Protein AF-A0A3B1C9V8-F1 (afdb_monomer)

pLDDT: mean 81.33, std 18.14, range [27.88, 96.62]

InterPro domains:
  IPR027417 P-loop containing nucleoside triphosphate hydrolase [G3DSA:3.40.50.300] (13-200)
  IPR027417 P-loop containing nucleoside triphosphate hydrolase [SSF52540] (39-174)

Structure (mmCIF, N/CA/C/O backbone):
data_AF-A0A3B1C9V8-F1
#
_entry.id   AF-A0A3B1C9V8-F1
#
loop_
_ato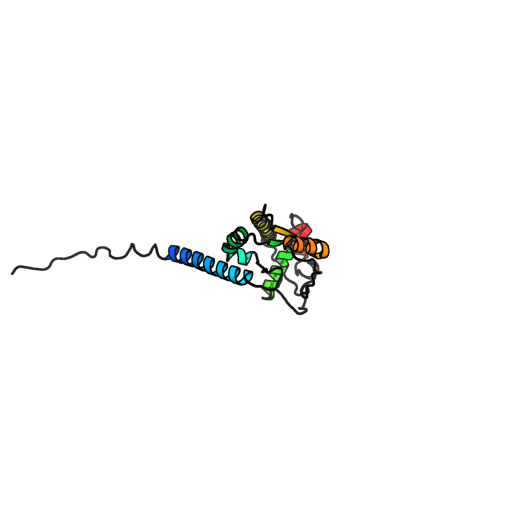m_site.group_PDB
_atom_site.id
_atom_site.type_symbol
_atom_site.label_atom_id
_atom_site.label_alt_id
_atom_site.label_comp_id
_atom_site.label_asym_id
_atom_site.label_entity_id
_atom_site.label_seq_id
_atom_site.pdbx_PDB_ins_code
_atom_site.Cartn_x
_atom_site.Cartn_y
_atom_site.Cartn_z
_atom_site.occupancy
_atom_site.B_iso_or_equiv
_atom_site.auth_seq_id
_atom_site.auth_comp_id
_atom_site.auth_asym_id
_atom_site.auth_atom_id
_atom_site.pdbx_PDB_model_num
ATOM 1 N N . MET A 1 1 ? -39.288 -83.267 1.251 1.00 40.97 1 MET A N 1
ATOM 2 C CA . MET A 1 1 ? -38.621 -81.961 1.441 1.00 40.97 1 MET A CA 1
ATOM 3 C C . MET A 1 1 ? -37.887 -81.645 0.142 1.00 40.97 1 MET A C 1
ATOM 5 O O . MET A 1 1 ? -37.118 -82.478 -0.318 1.00 40.97 1 MET A O 1
ATOM 9 N N . ARG A 1 2 ? -38.323 -80.592 -0.558 1.00 27.88 2 ARG A N 1
ATOM 10 C CA . ARG A 1 2 ? -38.277 -80.426 -2.024 1.00 27.88 2 ARG A CA 1
ATOM 11 C C . ARG A 1 2 ? -37.199 -79.420 -2.474 1.00 27.88 2 ARG A C 1
ATOM 13 O O . ARG A 1 2 ? -37.298 -78.273 -2.075 1.00 27.88 2 ARG A O 1
ATOM 20 N N . ILE A 1 3 ? -36.309 -79.897 -3.360 1.00 32.03 3 ILE A N 1
ATOM 21 C CA . ILE A 1 3 ? -35.710 -79.313 -4.598 1.00 32.03 3 ILE A CA 1
ATOM 22 C C . ILE A 1 3 ? -35.064 -77.879 -4.559 1.00 32.03 3 ILE A C 1
ATOM 24 O O . ILE A 1 3 ? -35.051 -77.265 -3.505 1.00 32.03 3 ILE A O 1
ATOM 28 N N . PRO A 1 4 ? -34.381 -77.369 -5.621 1.00 48.03 4 PRO A N 1
ATOM 29 C CA . PRO A 1 4 ? -32.926 -77.155 -5.667 1.00 48.03 4 PRO A CA 1
ATOM 30 C C . PRO A 1 4 ? -32.506 -75.715 -6.097 1.00 48.03 4 PRO A C 1
ATOM 32 O O . PRO A 1 4 ? -33.312 -74.794 -6.137 1.00 48.03 4 PRO A O 1
ATOM 35 N N . LYS A 1 5 ? -31.220 -75.579 -6.471 1.00 44.47 5 LYS A N 1
ATOM 36 C CA . LYS A 1 5 ? -30.529 -74.505 -7.227 1.00 44.47 5 LYS A CA 1
ATOM 37 C C . LYS A 1 5 ? -31.404 -73.520 -8.035 1.00 44.47 5 LYS A C 1
ATOM 39 O O . LYS A 1 5 ? -32.176 -73.938 -8.892 1.00 44.47 5 LYS A O 1
ATOM 44 N N . GLY A 1 6 ? -31.086 -72.225 -7.919 1.00 33.12 6 GLY A N 1
ATOM 45 C CA . GLY A 1 6 ? -31.470 -71.161 -8.858 1.00 33.12 6 GLY A CA 1
ATOM 46 C C . GLY A 1 6 ? -30.629 -69.887 -8.663 1.00 33.12 6 GLY A C 1
ATOM 47 O O . GLY A 1 6 ? -30.377 -69.493 -7.531 1.00 33.12 6 GLY A O 1
ATOM 48 N N . LYS A 1 7 ? -30.152 -69.302 -9.771 1.00 42.91 7 LYS A N 1
ATOM 49 C CA . LYS A 1 7 ? -29.326 -68.080 -9.888 1.00 42.91 7 LYS A CA 1
ATOM 50 C C . LYS A 1 7 ? -29.960 -66.856 -9.209 1.00 42.91 7 LYS A C 1
ATOM 52 O O . LYS A 1 7 ? -31.173 -66.700 -9.295 1.00 42.91 7 LYS A O 1
ATOM 57 N N . VAL A 1 8 ? -29.135 -65.933 -8.702 1.00 38.25 8 VAL A N 1
ATOM 58 C CA . VAL A 1 8 ? -29.503 -64.510 -8.583 1.00 38.25 8 VAL A CA 1
ATOM 59 C C . VAL A 1 8 ? -28.351 -63.642 -9.084 1.00 38.25 8 VAL A C 1
ATOM 61 O O . VAL A 1 8 ? -27.185 -63.895 -8.785 1.00 38.25 8 VAL A O 1
ATOM 64 N N . ASP A 1 9 ? -28.750 -62.681 -9.907 1.00 35.38 9 ASP A N 1
ATOM 65 C CA . ASP A 1 9 ? -27.990 -61.677 -10.634 1.00 35.38 9 ASP A CA 1
ATOM 66 C C . ASP A 1 9 ? -26.974 -60.897 -9.798 1.00 35.38 9 ASP A C 1
ATOM 68 O O . ASP A 1 9 ? -27.235 -60.478 -8.670 1.00 35.38 9 ASP A O 1
ATOM 72 N N . VAL A 1 10 ? -25.842 -60.612 -10.439 1.00 46.56 10 VAL A N 1
ATOM 73 C CA . VAL A 1 10 ? -24.931 -59.534 -10.060 1.00 46.56 10 VAL A CA 1
ATOM 74 C C . VAL A 1 10 ? -25.543 -58.241 -10.596 1.00 46.56 10 VAL A C 1
ATOM 76 O O . VAL A 1 10 ? -25.331 -57.879 -11.748 1.00 46.56 10 VAL A O 1
ATOM 79 N N . GLY A 1 11 ? -26.350 -57.581 -9.767 1.00 34.19 11 GLY A N 1
ATOM 80 C CA . GLY A 1 11 ? -26.951 -56.282 -10.058 1.00 34.19 11 GLY A CA 1
ATOM 81 C C . GLY A 1 11 ? -26.525 -55.241 -9.029 1.00 34.19 11 GLY A C 1
ATOM 82 O O . GLY A 1 11 ? -27.021 -55.245 -7.907 1.00 34.19 11 GLY A O 1
ATOM 83 N N . ASP A 1 12 ? -25.579 -54.394 -9.434 1.00 42.25 12 ASP A N 1
ATOM 84 C CA . ASP A 1 12 ? -25.282 -53.042 -8.945 1.00 42.25 12 ASP A CA 1
ATOM 85 C C . ASP A 1 12 ? -25.496 -52.732 -7.454 1.00 42.25 12 ASP A C 1
ATOM 87 O O . ASP A 1 12 ? -26.462 -52.102 -7.024 1.00 42.25 12 ASP A O 1
ATOM 91 N N . SER A 1 13 ? -24.463 -53.046 -6.676 1.00 47.66 13 SER A N 1
ATOM 92 C CA . SER A 1 13 ? -24.143 -52.355 -5.430 1.00 47.66 13 SER A CA 1
ATOM 93 C C . SER A 1 13 ? -22.930 -51.455 -5.680 1.00 47.66 13 SER A C 1
ATOM 95 O O . SER A 1 13 ? -21.841 -51.961 -5.945 1.00 47.66 13 SER A O 1
ATOM 97 N N . GLY A 1 14 ? -23.099 -50.129 -5.577 1.00 39.22 14 GLY A N 1
ATOM 98 C CA . GLY A 1 14 ? -21.966 -49.260 -5.224 1.00 39.22 14 GLY A CA 1
ATOM 99 C C . GLY A 1 14 ? -21.660 -48.007 -6.052 1.00 39.22 14 GLY A C 1
ATOM 100 O O . GLY A 1 14 ? -20.553 -47.500 -5.904 1.00 39.22 14 GLY A O 1
ATOM 101 N N . TYR A 1 15 ? -22.574 -47.454 -6.860 1.00 39.38 15 TYR A N 1
ATOM 102 C CA . TYR A 1 15 ? -22.264 -46.256 -7.677 1.00 39.38 15 TYR A CA 1
ATOM 103 C C . TYR A 1 15 ? -22.958 -44.933 -7.296 1.00 39.38 15 TYR A C 1
ATOM 105 O O . TYR A 1 15 ? -22.809 -43.952 -8.018 1.00 39.38 15 TYR A O 1
ATOM 113 N N . PHE A 1 16 ? -23.635 -44.834 -6.141 1.00 36.72 16 PHE A N 1
ATOM 114 C CA . PHE A 1 16 ? -24.346 -43.595 -5.751 1.00 36.72 16 PHE A CA 1
ATOM 115 C C . PHE A 1 16 ? -24.021 -42.995 -4.369 1.00 36.72 16 PHE A C 1
ATOM 117 O O . PHE A 1 16 ? -24.747 -42.127 -3.891 1.00 36.72 16 PHE A O 1
ATOM 124 N N . THR A 1 17 ? -22.897 -43.350 -3.736 1.00 39.62 17 THR A N 1
ATOM 125 C CA . THR A 1 17 ? -22.522 -42.822 -2.399 1.00 39.62 17 THR A CA 1
ATOM 126 C C . THR A 1 17 ? -21.179 -42.085 -2.319 1.00 39.62 17 THR A C 1
ATOM 128 O O . THR A 1 17 ? -20.618 -41.952 -1.234 1.00 39.62 17 THR A O 1
ATOM 131 N N . SER A 1 18 ? -20.661 -41.518 -3.418 1.00 41.56 18 SER A N 1
ATOM 132 C CA . SER A 1 18 ? -19.370 -40.792 -3.387 1.00 41.56 18 SER A CA 1
ATOM 133 C C . SER A 1 18 ? -19.380 -39.323 -3.833 1.00 41.56 18 SER A C 1
ATOM 135 O O . SER A 1 18 ? -18.337 -38.675 -3.768 1.00 41.56 18 SER A O 1
ATOM 137 N N . MET A 1 19 ? -20.527 -38.723 -4.175 1.00 34.25 19 MET A N 1
ATOM 138 C CA . MET A 1 19 ? -20.569 -37.316 -4.629 1.00 34.25 19 MET A CA 1
ATOM 139 C C . MET A 1 19 ? -20.916 -36.264 -3.554 1.00 34.25 19 MET A C 1
ATOM 141 O O . MET A 1 19 ? -20.816 -35.069 -3.824 1.00 34.25 19 MET A O 1
ATOM 145 N N . GLN A 1 20 ? -21.241 -36.658 -2.315 1.00 44.38 20 GLN A N 1
ATOM 146 C CA . GLN A 1 20 ? -21.507 -35.717 -1.207 1.00 44.38 20 GLN A CA 1
ATOM 147 C C . GLN A 1 20 ? -20.295 -35.452 -0.286 1.00 44.38 20 GLN A C 1
ATOM 149 O O . GLN A 1 20 ? -20.374 -34.626 0.614 1.00 44.38 20 GLN A O 1
ATOM 154 N N . SER A 1 21 ? -19.128 -36.066 -0.487 1.00 49.28 21 SER A N 1
ATOM 155 C CA . SER A 1 21 ? -18.006 -35.926 0.466 1.00 49.28 21 SER A CA 1
ATOM 156 C C . SER A 1 21 ? -17.034 -34.771 0.161 1.00 49.28 21 SER A C 1
ATOM 158 O O . SER A 1 21 ? -16.315 -34.319 1.052 1.00 49.28 21 SER A O 1
ATOM 160 N N . SER A 1 22 ? -17.013 -34.247 -1.069 1.00 54.97 22 SER A N 1
ATOM 161 C C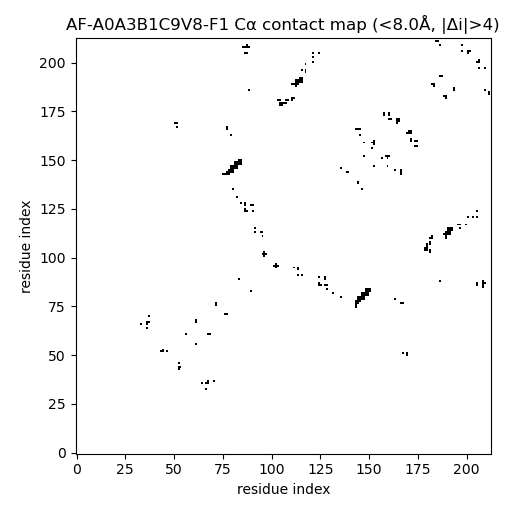A . SER A 1 22 ? -16.040 -33.226 -1.507 1.00 54.97 22 SER A CA 1
ATOM 162 C C . SER A 1 22 ? -16.474 -31.795 -1.167 1.00 54.97 22 SER A C 1
ATOM 164 O O . SER A 1 22 ? -15.705 -31.022 -0.590 1.00 54.97 22 SER A O 1
ATOM 166 N N . SER A 1 23 ? -17.727 -31.441 -1.459 1.00 53.25 23 SER A N 1
ATOM 167 C CA . SER A 1 23 ? -18.234 -30.080 -1.243 1.00 53.25 23 SER A CA 1
ATOM 168 C C . SER A 1 23 ? -18.483 -29.784 0.235 1.00 53.25 23 SER A C 1
ATOM 170 O O . SER A 1 23 ? -18.103 -28.719 0.714 1.00 53.25 23 SER A O 1
ATOM 172 N N . TRP A 1 24 ? -19.010 -30.747 0.996 1.00 53.19 24 TRP A N 1
ATOM 173 C CA . TRP A 1 24 ? -19.260 -30.588 2.433 1.00 53.19 24 TRP A CA 1
ATOM 174 C C . TRP A 1 24 ? -17.974 -30.452 3.253 1.00 53.19 24 TRP A C 1
ATOM 176 O O . TRP A 1 24 ? -17.928 -29.660 4.191 1.00 53.19 24 TRP A O 1
ATOM 186 N N . ARG A 1 25 ? -16.889 -31.128 2.854 1.00 57.59 25 ARG A N 1
ATOM 187 C CA . ARG A 1 25 ? -15.559 -30.931 3.456 1.00 57.59 25 ARG A CA 1
ATOM 188 C C . ARG A 1 25 ? -14.992 -29.544 3.167 1.00 57.59 25 ARG A C 1
ATOM 190 O O . ARG A 1 25 ? -14.439 -28.920 4.068 1.00 57.59 25 ARG A O 1
ATOM 197 N N . LYS A 1 26 ? -15.156 -29.032 1.942 1.00 58.88 26 LYS A N 1
ATOM 198 C CA . LYS A 1 26 ? -14.730 -27.668 1.576 1.00 58.88 26 LYS A CA 1
ATOM 199 C C . LYS A 1 26 ? -15.529 -26.603 2.331 1.00 58.88 26 LYS A C 1
ATOM 201 O O . LYS A 1 26 ? -14.932 -25.657 2.840 1.00 58.88 26 LYS A O 1
ATOM 206 N N . ILE A 1 27 ? -16.842 -26.793 2.461 1.00 65.88 27 ILE A N 1
ATOM 207 C CA . ILE A 1 27 ? -17.732 -25.917 3.236 1.00 65.88 27 ILE A CA 1
ATOM 208 C C . ILE A 1 27 ? -17.369 -25.969 4.724 1.00 65.88 27 ILE A C 1
ATOM 210 O O . ILE A 1 27 ? -17.147 -24.925 5.330 1.00 65.88 27 ILE A O 1
ATOM 214 N N . GLY A 1 28 ? -17.219 -27.165 5.299 1.00 64.94 28 GLY A N 1
ATOM 215 C CA . GLY A 1 28 ? -16.819 -27.343 6.697 1.00 64.94 28 GLY A CA 1
ATOM 216 C C . GLY A 1 28 ? -15.457 -26.717 6.999 1.00 64.94 28 GLY A C 1
ATOM 217 O O . GLY A 1 28 ? -15.300 -26.019 7.995 1.00 64.94 28 GLY A O 1
ATOM 218 N N . HIS A 1 29 ? -14.492 -26.869 6.094 1.00 66.94 29 HIS A N 1
ATOM 219 C CA . HIS A 1 29 ? -13.180 -26.240 6.216 1.00 66.94 29 HIS A CA 1
ATOM 220 C C . HIS A 1 29 ? -13.242 -24.706 6.109 1.00 66.94 29 HIS A C 1
ATOM 222 O O . HIS A 1 29 ? -12.535 -24.016 6.842 1.00 66.94 29 HIS A O 1
ATOM 228 N N . TYR A 1 30 ? -14.099 -24.153 5.245 1.00 68.69 30 TYR A N 1
ATOM 229 C CA . TYR A 1 30 ? -14.306 -22.705 5.139 1.00 68.69 30 TYR A CA 1
ATOM 230 C C . TYR A 1 30 ? -14.985 -22.126 6.390 1.00 68.69 30 TYR A C 1
ATOM 232 O O . TYR A 1 30 ? -14.534 -21.113 6.927 1.00 68.69 30 TYR A O 1
ATOM 240 N N . LEU A 1 31 ? -16.018 -22.803 6.902 1.00 71.88 31 LEU A N 1
ATOM 241 C CA . LEU A 1 31 ? -16.719 -22.419 8.129 1.00 71.88 31 LEU A CA 1
ATOM 242 C C . LEU A 1 31 ? -15.802 -22.501 9.354 1.00 71.88 31 LEU A C 1
ATOM 244 O O . LEU A 1 31 ? -15.736 -21.550 10.132 1.00 71.88 31 LEU A O 1
ATOM 248 N N . TRP A 1 32 ? -15.043 -23.591 9.497 1.00 79.38 32 TRP A N 1
ATOM 249 C CA . TRP A 1 32 ? -14.096 -23.760 10.599 1.00 79.38 32 TRP A CA 1
ATOM 250 C C . TRP A 1 32 ? -12.970 -22.725 10.548 1.00 79.38 32 TRP A C 1
ATOM 252 O O . TRP A 1 32 ? -12.660 -22.104 11.564 1.00 79.38 32 TRP A O 1
ATOM 262 N N . ARG A 1 33 ? -12.426 -22.437 9.356 1.00 82.50 33 ARG A N 1
ATOM 263 C CA . ARG A 1 33 ? -11.483 -21.323 9.172 1.00 82.50 33 ARG A CA 1
ATOM 264 C C . ARG A 1 33 ? -12.095 -19.982 9.559 1.00 82.50 33 ARG A C 1
ATOM 266 O O . ARG A 1 33 ? -11.422 -19.192 10.208 1.00 82.50 33 ARG A O 1
ATOM 273 N N . GLY A 1 34 ? -13.353 -19.728 9.202 1.00 84.69 34 GLY A N 1
ATOM 274 C CA . GLY A 1 34 ? -14.062 -18.518 9.616 1.00 84.69 34 GLY A CA 1
ATOM 275 C C . GLY A 1 34 ? -14.189 -18.398 11.138 1.00 84.69 34 GLY A C 1
ATOM 276 O O . GLY A 1 34 ? -14.000 -17.316 11.684 1.00 84.69 34 GLY A O 1
ATOM 277 N N . VAL A 1 35 ? -14.467 -19.498 11.844 1.00 88.94 35 VAL A N 1
ATOM 278 C CA . VAL A 1 35 ? -14.489 -19.525 13.318 1.00 88.94 35 VAL A CA 1
ATOM 279 C C . VAL A 1 35 ? -13.106 -19.233 13.899 1.00 88.94 35 VAL A C 1
ATOM 281 O O . VAL A 1 35 ? -13.002 -18.383 14.776 1.00 88.94 35 VAL A O 1
ATOM 284 N N . LEU A 1 36 ? -12.054 -19.875 13.387 1.00 90.06 36 LEU A N 1
ATOM 285 C CA . LEU A 1 36 ? -10.683 -19.656 13.860 1.00 90.06 36 LEU A CA 1
ATOM 286 C C . LEU A 1 36 ? -10.209 -18.216 13.642 1.00 90.06 36 LEU A C 1
ATOM 288 O O . LEU A 1 36 ? -9.636 -17.629 14.552 1.00 90.06 36 LE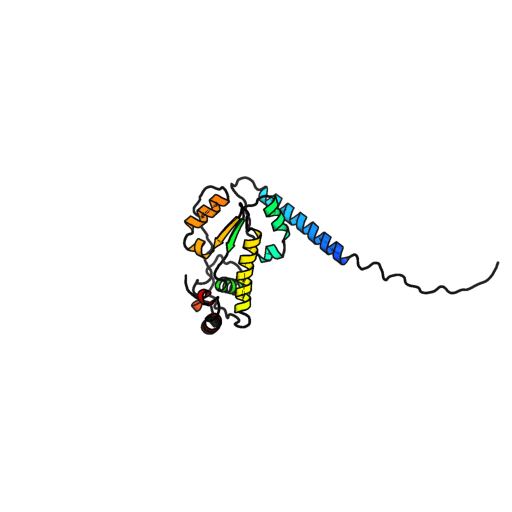U A O 1
ATOM 292 N N . VAL A 1 37 ? -10.471 -17.642 12.462 1.00 90.38 37 VAL A N 1
ATOM 293 C CA . VAL A 1 37 ? -10.129 -16.244 12.158 1.00 90.38 37 VAL A CA 1
ATOM 294 C C . VAL A 1 37 ? -10.849 -15.300 13.114 1.00 90.38 37 VAL A C 1
ATOM 296 O O . VAL A 1 37 ? -10.207 -14.425 13.678 1.00 90.38 37 VAL A O 1
ATOM 299 N N . ARG A 1 38 ? -12.155 -15.495 13.338 1.00 92.19 38 ARG A N 1
ATOM 300 C CA . ARG A 1 38 ? -12.912 -14.665 14.286 1.00 92.19 38 ARG A CA 1
ATOM 301 C C . ARG A 1 38 ? -12.361 -14.778 15.697 1.00 92.19 38 ARG A C 1
ATOM 303 O O . ARG A 1 38 ? -12.046 -13.755 16.275 1.00 92.19 38 ARG A O 1
ATOM 310 N N . ARG A 1 39 ? -12.146 -16.001 16.193 1.00 93.19 39 ARG A N 1
ATOM 311 C CA . ARG A 1 39 ? -11.580 -16.220 17.529 1.00 93.19 39 ARG A CA 1
ATOM 312 C C . ARG A 1 39 ? -10.228 -15.523 17.687 1.00 93.19 39 ARG A C 1
ATOM 314 O O . ARG A 1 39 ? -10.002 -14.869 18.690 1.00 93.19 39 ARG A O 1
ATOM 321 N N . HIS A 1 40 ? -9.360 -15.624 16.682 1.00 94.06 40 HIS A N 1
ATOM 322 C CA . HIS A 1 40 ? -8.061 -14.960 16.710 1.00 94.06 40 HIS A CA 1
ATOM 323 C C . HIS A 1 40 ? -8.176 -13.428 16.726 1.00 94.06 40 HIS A C 1
ATOM 325 O O . HIS A 1 40 ? -7.427 -12.767 17.436 1.00 94.06 40 HIS A O 1
ATOM 331 N N . LEU A 1 41 ? -9.111 -12.859 15.958 1.00 95.12 41 LEU A N 1
ATOM 332 C CA . LEU A 1 41 ? -9.359 -11.417 15.967 1.00 95.12 41 LEU A CA 1
ATOM 333 C C . LEU A 1 41 ? -9.990 -10.962 17.290 1.00 95.12 41 LEU A C 1
ATOM 335 O O . LEU A 1 41 ? -9.575 -9.940 17.821 1.00 95.12 41 LEU A O 1
ATOM 339 N N . ASP A 1 42 ? -10.914 -11.739 17.855 1.00 95.44 42 ASP A N 1
ATOM 340 C CA . ASP A 1 42 ? -11.508 -11.465 19.167 1.00 95.44 42 ASP A CA 1
ATOM 341 C C . ASP A 1 42 ? -10.439 -11.488 20.271 1.00 95.44 42 ASP A C 1
ATOM 343 O O . ASP A 1 42 ? -10.387 -10.580 21.095 1.00 95.44 42 ASP A O 1
ATOM 347 N N . GLU A 1 43 ? -9.541 -12.477 20.254 1.00 95.31 43 GLU A N 1
ATOM 348 C CA . GLU A 1 43 ? -8.386 -12.554 21.160 1.00 95.31 43 GLU A CA 1
ATOM 349 C C . GLU A 1 43 ? -7.451 -11.344 20.989 1.00 95.31 43 GLU A C 1
ATOM 351 O O . GLU A 1 43 ? -7.031 -10.748 21.980 1.00 95.31 43 GLU A O 1
ATOM 356 N N . LEU A 1 44 ? -7.152 -10.943 19.747 1.00 94.69 44 LEU A N 1
ATOM 357 C CA . LEU A 1 44 ? -6.325 -9.768 19.462 1.00 94.69 44 LEU A CA 1
ATOM 358 C C . LEU A 1 44 ? -6.960 -8.490 20.029 1.00 94.69 44 LEU A C 1
ATOM 360 O O . LEU A 1 44 ? -6.295 -7.743 20.746 1.00 94.69 44 LEU A O 1
ATOM 364 N N . TYR A 1 45 ? -8.238 -8.244 19.736 1.00 94.81 45 TYR A N 1
ATOM 365 C CA . TYR A 1 45 ? -8.945 -7.031 20.158 1.00 94.81 45 TYR A CA 1
ATOM 366 C C . TYR A 1 45 ? -9.356 -7.030 21.636 1.00 94.81 45 TYR A C 1
ATOM 368 O O . TYR A 1 45 ? -9.676 -5.969 22.166 1.00 94.81 45 TYR A O 1
ATOM 376 N N . ALA A 1 46 ? -9.290 -8.170 22.327 1.00 94.44 46 ALA A N 1
ATOM 377 C CA . ALA A 1 46 ? -9.422 -8.238 23.782 1.00 94.44 46 ALA A CA 1
ATOM 378 C C . ALA A 1 46 ? -8.171 -7.737 24.533 1.00 94.44 46 ALA A C 1
ATOM 380 O O . ALA A 1 46 ? -8.195 -7.641 25.760 1.00 94.44 46 ALA A O 1
ATOM 381 N N . THR A 1 47 ? -7.077 -7.422 23.828 1.00 94.31 47 THR A N 1
ATOM 382 C CA . THR A 1 47 ? -5.855 -6.880 24.438 1.00 94.31 47 THR A CA 1
ATOM 383 C C . THR A 1 47 ? -6.140 -5.544 25.130 1.00 94.31 47 THR A C 1
ATOM 385 O O . THR A 1 47 ? -6.600 -4.589 24.510 1.00 94.31 47 THR A O 1
ATOM 388 N N . THR A 1 48 ? -5.823 -5.461 26.422 1.00 92.38 48 THR A N 1
ATOM 389 C CA . THR A 1 48 ? -6.015 -4.265 27.257 1.00 92.38 48 THR A CA 1
ATOM 390 C C . THR A 1 48 ? -4.703 -3.516 27.504 1.00 92.38 48 THR A C 1
ATOM 392 O O . THR A 1 48 ? -3.623 -4.079 27.349 1.00 92.38 48 THR A O 1
ATOM 395 N N . GLY A 1 49 ? -4.779 -2.266 27.973 1.00 92.19 49 GLY A N 1
ATOM 396 C CA . GLY A 1 49 ? -3.600 -1.485 28.384 1.00 92.19 49 GLY A CA 1
ATOM 397 C C . GLY A 1 49 ? -2.949 -0.662 27.268 1.00 92.19 49 GLY A C 1
ATOM 398 O O . GLY A 1 49 ? -1.847 -0.152 27.443 1.00 92.19 49 GLY A O 1
ATOM 399 N N . CYS A 1 50 ? -3.625 -0.512 26.131 1.00 90.88 50 CYS A N 1
ATOM 400 C CA . CYS A 1 50 ? -3.226 0.359 25.028 1.00 90.88 50 CYS A CA 1
ATOM 401 C C . CYS A 1 50 ? -4.447 1.118 24.486 1.00 90.88 50 CYS A C 1
ATOM 403 O O . CYS A 1 50 ? -5.580 0.676 24.667 1.00 90.88 50 CYS A O 1
ATOM 405 N N . GLN A 1 51 ? -4.219 2.271 23.845 1.00 89.69 51 GLN A N 1
ATOM 406 C CA . GLN A 1 51 ? -5.296 3.085 23.258 1.00 89.69 51 GLN A CA 1
ATOM 407 C C . GLN A 1 51 ? -5.870 2.458 21.979 1.00 89.69 51 GLN A C 1
ATOM 409 O O . GLN A 1 51 ? -7.057 2.589 21.704 1.00 89.69 51 GLN A O 1
ATOM 414 N N . ALA A 1 52 ? -5.037 1.757 21.207 1.00 92.19 52 ALA A N 1
ATOM 415 C CA . ALA A 1 52 ? -5.449 1.071 19.992 1.00 92.19 52 ALA A CA 1
ATOM 416 C C . ALA A 1 52 ? -4.636 -0.206 19.775 1.00 92.19 52 ALA A C 1
ATOM 418 O O . ALA A 1 52 ? -3.435 -0.258 20.045 1.00 92.19 52 ALA A O 1
ATOM 419 N N . VAL A 1 53 ? -5.305 -1.215 19.218 1.00 94.75 53 VAL A N 1
ATOM 420 C CA . VAL A 1 53 ? -4.714 -2.478 18.772 1.00 94.75 53 VAL A CA 1
ATOM 421 C C . VAL A 1 53 ? -5.001 -2.631 17.290 1.00 94.75 53 VAL A C 1
ATOM 423 O O . VAL A 1 53 ? -6.097 -2.332 16.815 1.00 94.75 53 VAL A O 1
ATOM 426 N N . GLY A 1 54 ? -4.018 -3.114 16.544 1.00 93.81 54 GLY A N 1
ATOM 427 C CA . GLY A 1 54 ? -4.170 -3.348 15.121 1.00 93.81 54 GLY A CA 1
ATOM 428 C C . GLY A 1 54 ? -3.227 -4.424 14.626 1.00 93.81 54 GLY A C 1
ATOM 429 O O . GLY A 1 54 ? -2.347 -4.905 15.337 1.00 93.81 54 GLY A O 1
ATOM 430 N N . PHE A 1 55 ? -3.417 -4.795 13.370 1.00 94.31 55 PHE A N 1
ATOM 431 C CA . PHE A 1 55 ? -2.572 -5.755 12.683 1.00 94.31 55 PHE A CA 1
ATOM 432 C C . PHE A 1 55 ? -2.358 -5.314 11.240 1.00 94.31 55 PHE A C 1
ATOM 434 O O . PHE A 1 55 ? -3.179 -4.619 10.641 1.00 94.31 55 PHE A O 1
ATOM 441 N N . LYS A 1 56 ? -1.241 -5.752 10.660 1.00 93.19 56 LYS A N 1
ATOM 442 C CA . LYS A 1 56 ? -0.958 -5.566 9.238 1.00 93.19 56 LYS A CA 1
ATOM 443 C C . LYS A 1 56 ? -1.560 -6.721 8.449 1.00 93.19 56 LYS A C 1
ATOM 445 O O . LYS A 1 56 ? -1.319 -7.887 8.759 1.00 93.19 56 LYS A O 1
ATOM 450 N N . PHE A 1 57 ? -2.274 -6.399 7.376 1.00 91.31 57 PHE A N 1
ATOM 451 C CA . PHE A 1 57 ? -2.872 -7.399 6.500 1.00 91.31 57 PHE A CA 1
ATOM 452 C C . PHE A 1 57 ? -2.593 -7.086 5.032 1.00 91.31 57 PHE A C 1
ATOM 454 O O . PHE A 1 57 ? -2.837 -5.977 4.569 1.00 91.31 57 PHE A O 1
ATOM 461 N N . MET A 1 58 ? -2.044 -8.057 4.302 1.00 89.56 58 MET A N 1
ATOM 462 C CA . MET A 1 58 ? -1.664 -7.905 2.894 1.00 89.56 58 MET A CA 1
ATOM 463 C C . MET A 1 58 ? -2.744 -8.482 1.971 1.00 89.56 58 MET A C 1
ATOM 465 O O . MET A 1 58 ? -3.492 -9.380 2.360 1.00 89.56 58 MET A O 1
ATOM 469 N N . TYR A 1 59 ? -2.816 -8.014 0.722 1.00 88.19 59 TYR A N 1
ATOM 470 C CA . TYR A 1 59 ? -3.852 -8.452 -0.224 1.00 88.19 59 TYR A CA 1
ATOM 471 C C . TYR A 1 59 ? -3.847 -9.962 -0.492 1.00 88.19 59 TYR A C 1
ATOM 473 O O . TYR A 1 59 ? -4.903 -10.587 -0.579 1.00 88.19 59 TYR A O 1
ATOM 481 N N . ASN A 1 60 ? -2.670 -10.588 -0.562 1.00 85.25 60 ASN A N 1
ATOM 482 C CA . ASN A 1 60 ? -2.548 -12.043 -0.685 1.00 85.25 60 ASN A CA 1
ATOM 483 C C . ASN A 1 60 ? -3.137 -12.781 0.537 1.00 85.25 60 ASN A C 1
ATOM 485 O O . ASN A 1 60 ? -3.770 -13.826 0.370 1.00 85.25 60 ASN A O 1
ATOM 489 N N . HIS A 1 61 ? -2.997 -12.230 1.748 1.00 89.69 61 HIS A N 1
ATOM 490 C CA . HIS A 1 61 ? -3.645 -12.763 2.949 1.00 89.69 61 HIS A CA 1
ATOM 491 C C . HIS A 1 61 ? -5.162 -12.612 2.866 1.00 89.69 61 HIS A C 1
ATOM 493 O O . HIS A 1 61 ? -5.879 -13.536 3.231 1.00 89.69 61 HIS A O 1
ATOM 499 N N . LEU A 1 62 ? -5.656 -11.508 2.313 1.00 86.12 62 LEU A N 1
ATOM 500 C CA . LEU A 1 62 ? -7.087 -11.256 2.149 1.00 86.12 62 LEU A CA 1
ATOM 501 C C . LEU A 1 62 ? -7.741 -12.183 1.125 1.00 86.12 62 LEU A C 1
ATOM 503 O O . LEU A 1 62 ? -8.822 -12.709 1.378 1.00 86.12 62 LEU A O 1
ATOM 507 N N . ARG A 1 63 ? -7.044 -12.500 0.028 1.00 86.38 63 ARG A N 1
ATOM 508 C CA . ARG A 1 63 ? -7.471 -13.559 -0.904 1.00 86.38 63 ARG A CA 1
ATOM 509 C C . ARG A 1 63 ? -7.508 -14.937 -0.228 1.00 86.38 63 ARG A C 1
ATOM 511 O O . ARG A 1 63 ? -8.388 -15.740 -0.524 1.00 86.38 63 ARG A O 1
ATOM 518 N N . ARG A 1 64 ? -6.566 -15.218 0.682 1.00 87.50 64 ARG A N 1
ATOM 519 C CA . ARG A 1 64 ? -6.487 -16.492 1.424 1.00 87.50 64 ARG A CA 1
ATOM 520 C C . ARG A 1 64 ? -7.505 -16.586 2.570 1.00 87.50 64 ARG A C 1
ATOM 522 O O . ARG A 1 64 ? -7.975 -17.684 2.873 1.00 87.50 64 ARG A O 1
ATOM 529 N N . PHE A 1 65 ? -7.839 -15.458 3.189 1.00 90.31 65 PHE A N 1
ATOM 530 C CA . PHE A 1 65 ? -8.717 -15.337 4.352 1.00 90.31 65 PHE A CA 1
ATOM 531 C C . PHE A 1 65 ? -9.760 -14.220 4.142 1.00 90.31 65 PHE A C 1
ATOM 533 O O . PHE A 1 65 ? -9.787 -13.239 4.887 1.00 90.31 65 PHE A O 1
ATOM 540 N N . PRO A 1 66 ? -10.668 -14.364 3.160 1.00 89.81 66 PRO A N 1
ATOM 541 C CA . PRO A 1 66 ? -11.659 -13.329 2.844 1.00 89.81 66 PRO A CA 1
ATOM 542 C C . PRO A 1 66 ? -12.652 -13.076 3.990 1.00 89.81 66 PRO A C 1
ATOM 544 O O . PRO A 1 66 ? -13.249 -12.007 4.065 1.00 89.81 66 PRO A O 1
ATOM 547 N N . MET A 1 67 ? -12.782 -14.028 4.924 1.00 90.56 67 MET A N 1
ATOM 548 C CA . MET A 1 67 ? -13.624 -13.926 6.124 1.00 90.56 67 MET A CA 1
ATOM 549 C C . MET A 1 67 ? -13.212 -12.807 7.089 1.00 90.56 67 MET A C 1
ATOM 551 O O . MET A 1 67 ? -13.988 -12.474 7.980 1.00 90.56 67 MET A O 1
ATOM 555 N N . VAL A 1 68 ? -12.032 -12.208 6.909 1.00 92.12 68 VAL A N 1
ATOM 556 C CA . VAL A 1 68 ? -11.626 -11.016 7.664 1.00 92.12 68 VAL A CA 1
ATOM 557 C C . VAL A 1 68 ? -12.520 -9.818 7.317 1.00 92.12 68 VAL A C 1
ATOM 559 O O . VAL A 1 68 ? -12.938 -9.108 8.220 1.00 92.12 68 VAL A O 1
ATOM 562 N N . LEU A 1 69 ? -12.905 -9.624 6.049 1.00 90.44 69 LEU A N 1
ATOM 563 C CA . LEU A 1 69 ? -13.729 -8.478 5.626 1.00 90.44 69 LEU A CA 1
ATOM 564 C C . LEU A 1 69 ? -15.059 -8.339 6.386 1.00 90.44 69 LEU A C 1
ATOM 566 O O . LEU A 1 69 ? -15.314 -7.263 6.929 1.00 90.44 69 LEU A O 1
ATOM 570 N N . PRO A 1 70 ? -15.912 -9.381 6.477 1.00 90.62 70 PRO A N 1
ATOM 571 C CA . PRO A 1 70 ? -17.158 -9.266 7.224 1.00 90.62 70 PRO A CA 1
ATOM 572 C C . PRO A 1 70 ? -16.935 -9.049 8.724 1.00 90.62 70 PRO A C 1
ATOM 574 O O . PRO A 1 70 ? -17.805 -8.464 9.364 1.00 90.62 70 PRO A O 1
ATOM 577 N N . TYR A 1 71 ? -15.800 -9.482 9.287 1.00 93.19 71 TYR A N 1
ATOM 578 C CA . TYR A 1 71 ? -15.438 -9.147 10.665 1.00 93.19 71 TYR A CA 1
ATOM 579 C C . TYR A 1 71 ? -15.140 -7.653 10.798 1.00 93.19 71 TYR A C 1
ATOM 581 O O . TYR A 1 71 ? -15.779 -6.984 11.604 1.00 93.19 71 TYR A O 1
ATOM 589 N N . LEU A 1 72 ? -14.247 -7.116 9.956 1.00 92.38 72 LEU A N 1
ATOM 590 C CA . LEU A 1 72 ? -13.891 -5.693 9.980 1.00 92.38 72 LEU A CA 1
ATOM 591 C C . LEU A 1 72 ? -15.134 -4.804 9.868 1.00 92.38 72 LEU A C 1
ATOM 593 O O . LEU A 1 72 ? -15.286 -3.863 10.637 1.00 92.38 72 LEU A O 1
ATOM 597 N N . ASN A 1 73 ? -16.052 -5.147 8.960 1.00 90.12 73 ASN A N 1
ATOM 598 C CA . ASN A 1 73 ? -17.284 -4.388 8.771 1.00 90.12 73 ASN A CA 1
ATOM 599 C C . ASN A 1 73 ? -18.245 -4.499 9.965 1.00 90.12 73 ASN A C 1
ATOM 601 O O . ASN A 1 73 ? -18.820 -3.502 10.383 1.00 90.12 73 ASN A O 1
ATOM 605 N N . ARG A 1 74 ? -18.438 -5.703 10.523 1.00 91.81 74 ARG A N 1
ATOM 606 C CA . ARG A 1 74 ? -19.371 -5.923 11.642 1.00 91.81 74 ARG A CA 1
ATOM 607 C C . ARG A 1 74 ? -18.914 -5.255 12.936 1.00 91.81 74 ARG A C 1
ATOM 609 O O . ARG A 1 74 ? -19.757 -4.840 13.719 1.00 91.81 74 ARG A O 1
ATOM 616 N N . HIS A 1 75 ? -17.608 -5.214 13.161 1.00 92.56 75 HIS A N 1
ATOM 617 C CA . HIS A 1 75 ? -17.006 -4.660 14.371 1.00 92.56 75 HIS A CA 1
ATOM 618 C C . HIS A 1 75 ? -16.534 -3.211 14.176 1.00 92.56 75 HIS A C 1
ATOM 620 O O . HIS A 1 75 ? -15.785 -2.713 15.009 1.00 92.56 75 HIS A O 1
ATOM 626 N N . GLU A 1 76 ? -16.934 -2.561 13.073 1.00 92.31 76 GLU A N 1
ATOM 627 C CA . GLU A 1 76 ? -16.584 -1.169 12.743 1.00 92.31 76 GLU A CA 1
ATOM 628 C C . GLU A 1 76 ? -15.076 -0.885 12.874 1.00 92.31 76 GLU A C 1
ATOM 630 O O . GLU A 1 76 ? -14.635 0.178 13.319 1.00 92.31 76 GLU A O 1
ATOM 635 N N . VAL A 1 77 ? -14.257 -1.868 12.487 1.00 94.62 77 VAL A N 1
ATOM 636 C CA . VAL A 1 77 ? -12.804 -1.768 12.596 1.00 94.62 77 VAL A CA 1
ATOM 637 C C . VAL A 1 77 ? -12.310 -0.675 11.660 1.00 94.62 77 VAL A C 1
ATOM 639 O O . VAL A 1 77 ? -12.632 -0.647 10.471 1.00 94.62 77 VAL A O 1
ATOM 642 N N . ARG A 1 78 ? -11.471 0.204 12.203 1.00 95.94 78 ARG A N 1
ATOM 643 C CA . ARG A 1 78 ? -10.826 1.280 11.457 1.00 95.94 78 ARG A CA 1
ATOM 644 C C . ARG A 1 78 ? -9.712 0.727 10.575 1.00 95.94 78 ARG A C 1
ATOM 646 O O . ARG A 1 78 ? -8.835 0.004 11.040 1.00 95.94 78 ARG A O 1
ATOM 653 N N . VAL A 1 79 ? -9.746 1.078 9.295 1.00 95.25 79 VAL A N 1
ATOM 654 C CA . VAL A 1 79 ? -8.854 0.562 8.257 1.00 95.25 79 VAL A CA 1
ATOM 655 C C . VAL A 1 79 ? -8.021 1.699 7.683 1.00 95.25 79 VAL A C 1
ATOM 657 O O . VAL A 1 79 ? -8.536 2.594 7.015 1.00 95.25 79 VAL A O 1
ATOM 660 N N . ILE A 1 80 ? -6.708 1.615 7.887 1.00 95.56 80 ILE A N 1
ATOM 661 C CA . ILE A 1 80 ? -5.730 2.421 7.158 1.00 95.56 80 ILE A CA 1
ATOM 662 C C . ILE A 1 80 ? -5.246 1.589 5.975 1.00 95.56 80 ILE A C 1
ATOM 664 O O . ILE A 1 80 ? -4.604 0.550 6.140 1.00 95.56 80 ILE A O 1
ATOM 668 N N . HIS A 1 81 ? -5.559 2.045 4.772 1.00 94.38 81 HIS A N 1
ATOM 669 C CA . HIS A 1 81 ? -5.203 1.372 3.537 1.00 94.38 81 HIS A CA 1
ATOM 670 C C . HIS A 1 81 ? -4.066 2.111 2.846 1.00 94.38 81 HIS A C 1
ATOM 672 O O . HIS A 1 81 ? -4.270 3.114 2.159 1.00 94.38 81 HIS A O 1
ATOM 678 N N . VAL A 1 82 ? -2.857 1.590 3.043 1.00 92.19 82 VAL A N 1
ATOM 679 C CA . VAL A 1 82 ? -1.649 2.121 2.415 1.00 92.19 82 VAL A CA 1
ATOM 680 C C . VAL A 1 82 ? -1.533 1.567 0.999 1.00 92.19 82 VAL A C 1
ATOM 682 O O . VAL A 1 82 ? -1.433 0.354 0.812 1.00 92.19 82 VAL A O 1
ATOM 685 N N . VAL A 1 83 ? -1.535 2.455 0.008 1.00 90.94 83 VAL A N 1
ATOM 686 C CA . VAL A 1 83 ? -1.436 2.106 -1.414 1.00 90.94 83 VAL A CA 1
ATOM 687 C C . VAL A 1 83 ? -0.175 2.727 -1.988 1.00 90.94 83 VAL A C 1
ATOM 689 O O . VAL A 1 83 ? 0.106 3.893 -1.748 1.00 90.94 83 VAL A O 1
ATOM 692 N N . ARG A 1 84 ? 0.589 1.970 -2.770 1.00 90.12 84 ARG A N 1
ATOM 693 C CA . ARG A 1 84 ? 1.705 2.526 -3.536 1.00 90.12 84 ARG A CA 1
ATOM 694 C C . ARG A 1 84 ? 1.221 2.840 -4.940 1.00 90.12 84 ARG A C 1
ATOM 696 O O . ARG A 1 84 ? 0.808 1.929 -5.658 1.00 90.12 84 ARG A O 1
ATOM 703 N N . GLU A 1 85 ? 1.235 4.110 -5.316 1.00 91.25 85 GLU A N 1
ATOM 704 C CA . GLU A 1 85 ? 0.702 4.534 -6.616 1.00 91.25 85 GLU A CA 1
ATOM 705 C C . GLU A 1 85 ? 1.608 4.088 -7.760 1.00 91.25 85 GLU A C 1
ATOM 707 O O . GLU A 1 85 ? 1.134 3.727 -8.840 1.00 91.25 85 GLU A O 1
ATOM 712 N N . ASN A 1 86 ? 2.920 4.062 -7.516 1.00 93.06 86 ASN A N 1
ATOM 713 C CA . ASN A 1 86 ? 3.880 3.588 -8.496 1.00 93.06 86 ASN A CA 1
ATOM 714 C C . ASN A 1 86 ? 3.856 2.046 -8.591 1.00 93.06 86 ASN A C 1
ATOM 716 O O . ASN A 1 86 ? 4.497 1.323 -7.814 1.00 93.06 86 ASN A O 1
ATOM 720 N N . ALA A 1 87 ? 3.111 1.538 -9.577 1.00 93.75 87 ALA A N 1
ATOM 721 C CA . ALA A 1 87 ? 2.972 0.106 -9.844 1.00 93.75 87 ALA A CA 1
ATOM 722 C C . ALA A 1 87 ? 4.314 -0.558 -10.193 1.00 93.75 87 ALA A C 1
ATOM 724 O O . ALA A 1 87 ? 4.555 -1.699 -9.792 1.00 93.75 87 ALA A O 1
ATOM 725 N N . PHE A 1 88 ? 5.218 0.157 -10.872 1.00 94.88 88 PHE A N 1
ATOM 726 C CA . PHE A 1 88 ? 6.537 -0.374 -11.217 1.00 94.88 88 PHE A CA 1
ATOM 727 C C . PHE A 1 88 ? 7.404 -0.581 -9.978 1.00 94.88 88 PHE A C 1
ATOM 729 O O . PHE A 1 88 ? 7.968 -1.656 -9.787 1.00 94.88 88 PHE A O 1
ATOM 736 N N . LYS A 1 89 ? 7.440 0.389 -9.060 1.00 91.19 89 LYS A N 1
ATOM 737 C CA . LYS A 1 89 ? 8.167 0.219 -7.798 1.00 91.19 89 LYS A CA 1
ATOM 738 C C . LYS A 1 89 ? 7.561 -0.887 -6.919 1.00 91.19 89 LYS A C 1
ATOM 740 O O . LYS A 1 89 ? 8.285 -1.524 -6.151 1.00 91.19 89 LYS A O 1
ATOM 745 N N . THR A 1 90 ? 6.255 -1.144 -7.027 1.00 90.88 90 THR A N 1
ATOM 746 C CA . THR A 1 90 ? 5.613 -2.311 -6.393 1.00 90.88 90 THR A CA 1
ATOM 747 C C . THR A 1 90 ? 6.109 -3.619 -7.007 1.00 90.88 90 THR A C 1
ATOM 749 O O . THR A 1 90 ? 6.510 -4.515 -6.266 1.00 90.88 90 THR A O 1
ATOM 752 N N . LEU A 1 91 ? 6.158 -3.705 -8.340 1.00 93.06 91 LEU A N 1
ATOM 753 C CA . LEU A 1 91 ? 6.716 -4.852 -9.055 1.00 93.06 91 LEU A CA 1
ATOM 754 C C . LEU A 1 91 ? 8.180 -5.101 -8.674 1.00 93.06 91 LEU A C 1
ATOM 756 O O . LEU A 1 91 ? 8.532 -6.229 -8.340 1.00 93.06 91 LEU A O 1
ATOM 760 N N . LEU A 1 92 ? 9.019 -4.061 -8.666 1.00 90.56 92 LEU A N 1
ATOM 761 C CA . LEU A 1 92 ? 10.421 -4.189 -8.262 1.00 90.56 92 LEU A CA 1
ATOM 762 C C . LEU A 1 92 ? 10.539 -4.748 -6.848 1.00 90.56 92 LEU A C 1
ATOM 764 O O . LEU A 1 92 ? 11.284 -5.691 -6.627 1.00 90.56 92 LEU A O 1
ATOM 768 N N . SER A 1 93 ? 9.757 -4.229 -5.899 1.00 85.69 93 SER A N 1
ATOM 769 C CA . SER A 1 93 ? 9.763 -4.747 -4.529 1.00 85.69 93 SER A CA 1
ATOM 770 C C . SER A 1 93 ? 9.394 -6.232 -4.449 1.00 85.69 93 SER A C 1
ATOM 772 O O . SER A 1 93 ? 9.939 -6.932 -3.599 1.00 85.69 93 SER A O 1
ATOM 774 N N . GLN A 1 94 ? 8.476 -6.707 -5.297 1.00 88.00 94 GLN A N 1
ATOM 775 C CA . GLN A 1 94 ? 8.109 -8.125 -5.369 1.00 88.00 94 GLN A CA 1
ATOM 776 C C . GLN A 1 94 ? 9.262 -8.960 -5.927 1.00 88.00 94 GLN A C 1
ATOM 778 O O . GLN A 1 94 ? 9.640 -9.944 -5.304 1.00 88.00 94 GLN A O 1
ATOM 783 N N . LEU A 1 95 ? 9.871 -8.524 -7.034 1.00 89.31 95 LEU A N 1
ATOM 784 C CA . LEU A 1 95 ? 11.006 -9.222 -7.643 1.00 89.31 95 LEU A CA 1
ATOM 785 C C . LEU A 1 95 ? 12.218 -9.279 -6.700 1.00 89.31 95 LEU A C 1
ATOM 787 O O . LEU A 1 95 ? 12.855 -10.323 -6.599 1.00 89.31 95 LEU A O 1
ATOM 791 N N . VAL A 1 96 ? 12.507 -8.198 -5.960 1.00 85.06 96 VAL A N 1
ATOM 792 C CA . VAL A 1 96 ? 13.568 -8.183 -4.932 1.00 85.06 96 VAL A CA 1
ATOM 793 C C . VAL A 1 96 ? 13.285 -9.225 -3.858 1.00 85.06 96 VAL A C 1
ATOM 795 O O . VAL A 1 96 ? 14.178 -9.982 -3.479 1.00 85.06 96 VAL A O 1
ATOM 798 N N . ALA A 1 97 ? 12.053 -9.255 -3.351 1.00 82.00 97 ALA A N 1
ATOM 799 C CA . ALA A 1 97 ? 11.681 -10.172 -2.286 1.00 82.00 97 ALA A CA 1
ATOM 800 C C . ALA A 1 97 ? 11.710 -11.636 -2.747 1.00 82.00 97 ALA A C 1
ATOM 802 O O . ALA A 1 97 ? 12.161 -12.500 -1.997 1.00 82.00 97 ALA A O 1
ATOM 803 N N . GLU A 1 98 ? 11.276 -11.907 -3.980 1.00 84.38 98 GLU A N 1
ATOM 804 C CA . GLU A 1 98 ? 11.341 -13.229 -4.609 1.00 84.38 98 GLU A CA 1
ATOM 805 C C . GLU A 1 98 ? 12.792 -13.683 -4.809 1.00 84.38 98 GLU A C 1
ATOM 807 O O . GLU A 1 98 ? 13.138 -14.793 -4.409 1.00 84.38 98 GLU A O 1
ATOM 812 N N . ALA A 1 99 ? 13.655 -12.816 -5.347 1.00 81.12 99 ALA A N 1
ATOM 813 C CA . ALA A 1 99 ? 15.061 -13.132 -5.595 1.00 81.12 99 ALA A CA 1
ATOM 814 C C . ALA A 1 99 ? 15.853 -13.389 -4.302 1.00 81.12 99 ALA A C 1
ATOM 816 O O . ALA A 1 99 ? 16.734 -14.246 -4.274 1.00 81.12 99 ALA A O 1
ATOM 817 N N . ARG A 1 100 ? 15.539 -12.665 -3.221 1.00 74.19 100 ARG A N 1
ATOM 818 C CA . ARG A 1 100 ? 16.224 -12.803 -1.923 1.00 74.19 100 ARG A CA 1
ATOM 819 C C . ARG A 1 100 ? 15.597 -13.846 -0.997 1.00 74.19 100 ARG A C 1
ATOM 821 O O . ARG A 1 100 ? 16.206 -14.202 0.007 1.00 74.19 100 ARG A O 1
ATOM 828 N N . GLY A 1 101 ? 14.360 -14.268 -1.257 1.00 69.25 101 GLY A N 1
ATOM 829 C CA . GLY A 1 101 ? 13.561 -15.045 -0.305 1.00 69.25 101 GLY A CA 1
ATOM 830 C C . GLY A 1 101 ? 13.190 -14.284 0.981 1.00 69.25 101 GLY A C 1
ATOM 831 O O . GLY A 1 101 ? 12.693 -14.893 1.927 1.00 69.25 101 GLY A O 1
ATOM 832 N N . LEU A 1 102 ? 13.418 -12.964 1.038 1.00 61.28 102 LEU A N 1
ATOM 833 C CA . LEU A 1 102 ? 13.204 -12.109 2.212 1.00 61.28 102 LEU A CA 1
ATOM 834 C C . LEU A 1 102 ? 12.440 -10.841 1.822 1.00 61.28 102 LEU A C 1
ATOM 836 O O . LEU A 1 102 ? 12.854 -10.100 0.935 1.00 61.28 102 LEU A O 1
ATOM 840 N N . TYR A 1 103 ? 11.343 -10.555 2.529 1.00 58.66 103 TYR A N 1
ATOM 841 C CA . TYR A 1 103 ? 10.516 -9.367 2.282 1.00 58.66 103 TYR A CA 1
ATOM 842 C C . TYR A 1 103 ? 11.006 -8.125 3.044 1.00 58.66 103 TYR A C 1
ATOM 844 O O . TYR A 1 103 ? 10.743 -7.006 2.602 1.00 58.66 103 TYR A O 1
ATOM 852 N N . HIS A 1 104 ? 11.732 -8.300 4.157 1.00 53.97 104 HIS A N 1
ATOM 853 C CA . HIS A 1 104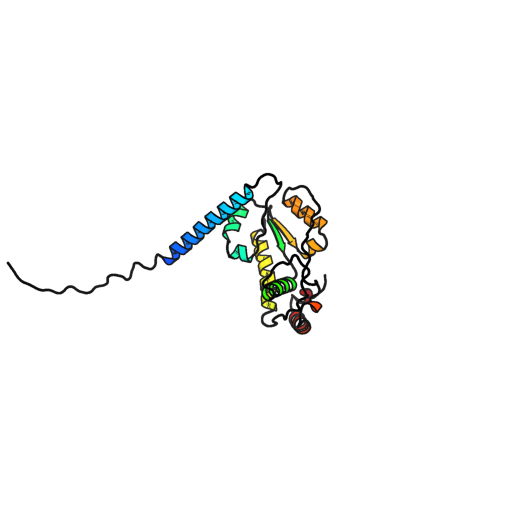 ? 12.257 -7.230 5.016 1.00 53.97 104 HIS A CA 1
ATOM 854 C C . HIS A 1 104 ? 13.662 -7.591 5.534 1.00 53.97 104 HIS A C 1
ATOM 856 O O . HIS A 1 104 ? 13.928 -8.762 5.795 1.00 53.97 104 HIS A O 1
ATOM 862 N N . SER A 1 105 ? 14.534 -6.588 5.680 1.00 52.66 105 SER A N 1
ATOM 863 C CA . SER A 1 105 ? 15.863 -6.705 6.293 1.00 52.66 105 SER A CA 1
ATOM 864 C C . SER A 1 105 ? 16.013 -5.636 7.373 1.00 52.66 105 SER A C 1
ATOM 866 O O . SER A 1 105 ? 15.658 -4.479 7.149 1.00 52.66 105 SER A O 1
ATOM 868 N N . ASP A 1 106 ? 16.538 -6.025 8.529 1.00 47.81 106 ASP A N 1
ATOM 869 C CA . ASP A 1 106 ? 16.962 -5.152 9.627 1.00 47.81 106 ASP A CA 1
ATOM 870 C C . ASP A 1 106 ? 18.425 -4.687 9.476 1.00 47.81 106 ASP A C 1
ATOM 872 O O . ASP A 1 106 ? 18.914 -3.892 10.279 1.00 47.81 106 ASP A O 1
ATOM 876 N N . ARG A 1 107 ? 19.128 -5.152 8.432 1.00 50.06 107 ARG A N 1
ATOM 877 C CA . ARG A 1 107 ? 20.533 -4.829 8.145 1.00 50.06 107 ARG A CA 1
ATOM 878 C C . ARG A 1 107 ? 20.716 -4.232 6.744 1.00 50.06 107 ARG A C 1
ATOM 880 O O . ARG A 1 107 ? 20.003 -4.630 5.813 1.00 50.06 107 ARG A O 1
ATOM 887 N N . PRO A 1 108 ? 21.697 -3.331 6.545 1.00 52.97 108 PRO A N 1
ATOM 888 C CA . PRO A 1 108 ? 22.105 -2.907 5.209 1.00 52.97 108 PRO A CA 1
ATOM 889 C C . PRO A 1 108 ? 22.483 -4.149 4.396 1.00 52.97 108 PRO A C 1
ATOM 891 O O . PRO A 1 108 ? 23.394 -4.884 4.765 1.00 52.97 108 PRO A O 1
ATOM 894 N N . THR A 1 109 ? 21.723 -4.437 3.343 1.00 59.06 109 THR A N 1
ATOM 895 C CA . THR A 1 109 ? 21.984 -5.562 2.435 1.00 59.06 109 THR A CA 1
ATOM 896 C C . THR A 1 109 ? 22.621 -5.013 1.170 1.00 59.06 109 THR A C 1
ATOM 898 O O . THR A 1 109 ? 22.293 -3.900 0.760 1.00 59.06 109 THR A O 1
ATOM 901 N N . GLU A 1 110 ? 23.510 -5.784 0.547 1.00 63.03 110 GLU A N 1
ATOM 902 C CA . GLU A 1 110 ? 24.126 -5.399 -0.721 1.00 63.03 110 GLU A CA 1
ATOM 903 C C . GLU A 1 110 ? 23.065 -5.079 -1.782 1.00 63.03 110 GLU A C 1
ATOM 905 O O . GLU A 1 110 ? 22.029 -5.751 -1.902 1.00 63.03 110 GLU A O 1
ATOM 910 N N . MET A 1 111 ? 23.324 -4.007 -2.534 1.00 65.75 111 MET A N 1
ATOM 911 C CA . MET A 1 111 ? 22.468 -3.561 -3.624 1.00 65.75 111 MET A CA 1
ATOM 912 C C . MET A 1 111 ? 22.375 -4.686 -4.656 1.00 65.75 111 MET A C 1
ATOM 914 O O . MET A 1 111 ? 23.373 -5.070 -5.256 1.00 65.75 111 MET A O 1
ATOM 918 N N . MET A 1 112 ? 21.171 -5.223 -4.842 1.00 72.88 112 MET A N 1
ATOM 919 C CA . MET A 1 112 ? 20.912 -6.265 -5.828 1.00 72.88 112 MET A CA 1
ATOM 920 C C . MET A 1 112 ? 20.269 -5.611 -7.039 1.00 72.88 112 MET A C 1
ATOM 922 O O . MET A 1 112 ? 19.184 -5.031 -6.917 1.00 72.88 112 MET A O 1
ATOM 926 N N . GLN A 1 113 ? 20.946 -5.697 -8.180 1.00 82.88 113 GLN A N 1
ATOM 927 C CA . GLN 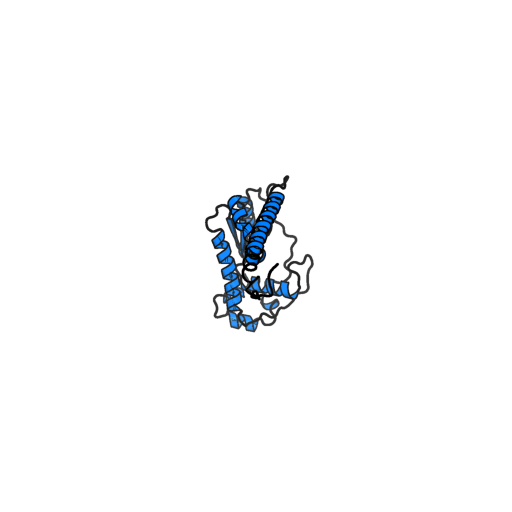A 1 113 ? 20.318 -5.395 -9.455 1.00 82.88 113 GLN A CA 1
ATOM 928 C C . GLN A 1 113 ? 19.397 -6.551 -9.843 1.00 82.88 113 GLN A C 1
ATOM 930 O O . GLN A 1 113 ? 19.619 -7.699 -9.457 1.00 82.88 113 GLN A O 1
ATOM 935 N N . ILE A 1 114 ? 18.299 -6.225 -10.514 1.00 88.88 114 ILE A N 1
ATOM 936 C CA . ILE A 1 114 ? 17.279 -7.195 -10.894 1.00 88.88 114 ILE A CA 1
ATOM 937 C C . ILE A 1 114 ? 16.945 -7.009 -12.357 1.00 88.88 114 ILE A C 1
ATOM 939 O O . ILE A 1 114 ? 16.596 -5.909 -12.795 1.00 88.88 114 ILE A O 1
ATOM 943 N N . ARG A 1 115 ? 16.977 -8.108 -13.106 1.00 92.44 115 ARG A N 1
ATOM 944 C CA . ARG A 1 115 ? 16.423 -8.142 -14.454 1.00 92.44 115 ARG A CA 1
ATOM 945 C C . ARG A 1 115 ? 14.898 -8.186 -14.404 1.00 92.44 115 ARG A C 1
ATOM 947 O O . ARG A 1 115 ? 14.308 -9.072 -13.785 1.00 92.44 115 ARG A O 1
ATOM 954 N N . VAL A 1 116 ? 14.249 -7.249 -15.086 1.00 95.12 116 VAL A N 1
ATOM 955 C CA . VAL A 1 116 ? 12.787 -7.184 -15.190 1.00 95.12 116 VAL A CA 1
ATOM 956 C C . VAL A 1 116 ? 12.339 -7.881 -16.478 1.00 95.12 116 VAL A C 1
ATOM 958 O O . VAL A 1 116 ? 12.778 -7.490 -17.562 1.00 95.12 116 VAL A O 1
ATOM 961 N N . PRO A 1 117 ? 11.446 -8.885 -16.406 1.00 94.31 117 PRO A N 1
ATOM 962 C CA . PRO A 1 117 ? 10.856 -9.482 -17.600 1.00 94.31 117 PRO A CA 1
ATOM 963 C C . PRO A 1 117 ? 10.032 -8.453 -18.386 1.00 94.31 117 PRO A C 1
ATOM 965 O O . PRO A 1 117 ? 9.139 -7.817 -17.825 1.00 94.31 117 PRO A O 1
ATOM 968 N N . ILE A 1 118 ? 10.329 -8.302 -19.680 1.00 96.50 118 ILE A N 1
ATOM 969 C CA . ILE A 1 118 ? 9.607 -7.390 -20.584 1.00 96.50 118 ILE A CA 1
ATOM 970 C C . ILE A 1 118 ? 8.279 -8.003 -21.044 1.00 96.50 118 ILE A C 1
ATOM 972 O O . ILE A 1 118 ? 7.276 -7.304 -21.196 1.00 96.50 118 ILE A O 1
ATOM 976 N N . GLU A 1 119 ? 8.249 -9.323 -21.229 1.00 95.69 119 GLU A N 1
ATOM 977 C CA . GLU A 1 119 ? 7.044 -10.041 -21.632 1.00 95.69 119 GLU A CA 1
ATOM 978 C C . GLU A 1 119 ? 5.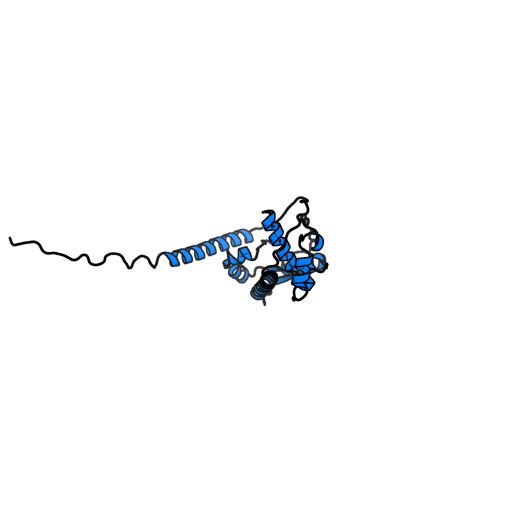932 -9.883 -20.582 1.00 95.69 119 GLU A C 1
ATOM 980 O O . GLU A 1 119 ? 6.111 -10.182 -19.400 1.00 95.69 119 GLU A O 1
ATOM 985 N N . GLY A 1 120 ? 4.774 -9.375 -21.014 1.00 95.38 120 GLY A N 1
ATOM 986 C CA . GLY A 1 120 ? 3.620 -9.145 -20.140 1.00 95.38 120 GLY A CA 1
ATOM 987 C C . GLY A 1 120 ? 3.827 -8.063 -19.072 1.00 95.38 120 GLY A C 1
ATOM 988 O O . GLY A 1 120 ? 3.023 -7.977 -18.139 1.00 95.38 120 GLY A O 1
ATOM 989 N N . LEU A 1 121 ? 4.875 -7.232 -19.177 1.00 96.19 121 LEU A N 1
ATOM 990 C CA . LEU A 1 121 ? 5.187 -6.205 -18.180 1.00 96.19 121 LEU A CA 1
ATOM 991 C C . LEU A 1 121 ? 4.009 -5.247 -17.962 1.00 96.19 121 LEU A C 1
ATOM 993 O O . LEU A 1 121 ? 3.565 -5.065 -16.828 1.00 96.19 121 LEU A O 1
ATOM 997 N N . THR A 1 122 ? 3.462 -4.677 -19.037 1.00 96.25 122 THR A N 1
ATOM 998 C CA . THR A 1 122 ? 2.329 -3.740 -18.973 1.00 96.25 122 THR A CA 1
ATOM 999 C C . THR A 1 122 ? 1.101 -4.372 -18.316 1.00 96.25 122 THR A C 1
ATOM 1001 O O . THR A 1 122 ? 0.509 -3.764 -17.425 1.00 96.25 122 THR A O 1
ATOM 1004 N N . ASP A 1 123 ? 0.775 -5.618 -18.665 1.00 96.50 123 ASP A N 1
ATOM 1005 C CA . ASP A 1 123 ? -0.337 -6.358 -18.057 1.00 96.50 123 ASP A CA 1
ATOM 1006 C C . ASP A 1 123 ? -0.110 -6.581 -16.559 1.00 96.50 123 ASP A C 1
ATOM 1008 O O . ASP A 1 123 ? -1.037 -6.467 -15.751 1.00 96.50 123 ASP A O 1
ATOM 1012 N N . LYS A 1 124 ? 1.130 -6.884 -16.155 1.00 95.94 124 LYS A N 1
ATOM 1013 C CA . LYS A 1 124 ? 1.490 -7.053 -14.742 1.00 95.94 124 LYS A CA 1
ATOM 1014 C C . LYS A 1 124 ? 1.330 -5.738 -13.974 1.00 95.94 124 LYS A C 1
ATOM 1016 O O . LYS A 1 124 ? 0.750 -5.750 -12.887 1.00 95.94 124 LYS A O 1
ATOM 1021 N N . LEU A 1 125 ? 1.762 -4.612 -14.545 1.00 96.06 125 LEU A N 1
ATOM 1022 C CA . LEU A 1 125 ? 1.577 -3.284 -13.945 1.00 96.06 125 LEU A CA 1
ATOM 1023 C C . LEU A 1 125 ? 0.098 -2.902 -13.838 1.00 96.06 125 LEU A C 1
ATOM 1025 O O . LEU A 1 125 ? -0.340 -2.427 -12.788 1.00 96.06 125 LEU A O 1
ATOM 1029 N N . GLN A 1 126 ? -0.693 -3.187 -14.872 1.00 95.88 126 GLN A N 1
ATOM 1030 C CA . GLN A 1 126 ? -2.134 -2.952 -14.854 1.00 95.88 126 GLN A CA 1
ATOM 1031 C C . GLN A 1 126 ? -2.834 -3.796 -13.789 1.00 95.88 126 GLN A C 1
ATOM 1033 O O . GLN A 1 126 ? -3.679 -3.280 -13.057 1.00 95.88 126 GLN A O 1
ATOM 1038 N N . ARG A 1 127 ? -2.447 -5.068 -13.625 1.00 93.69 127 ARG A N 1
ATOM 1039 C CA . ARG A 1 127 ? -2.967 -5.924 -12.547 1.00 93.69 127 ARG A CA 1
ATOM 1040 C C . ARG A 1 127 ? -2.651 -5.347 -11.170 1.00 93.69 127 ARG A C 1
ATOM 1042 O O . ARG A 1 127 ? -3.567 -5.248 -10.357 1.00 93.69 127 ARG A O 1
ATOM 1049 N N . ILE A 1 128 ? -1.409 -4.920 -10.934 1.00 92.38 128 ILE A N 1
ATOM 1050 C CA . ILE A 1 128 ? -0.996 -4.282 -9.672 1.00 92.38 128 ILE A CA 1
ATOM 1051 C C . ILE A 1 128 ? -1.846 -3.035 -9.390 1.00 92.38 128 ILE A C 1
ATOM 1053 O O . ILE A 1 128 ? -2.397 -2.900 -8.297 1.00 92.38 128 ILE A O 1
ATOM 1057 N N . GLN A 1 129 ? -2.009 -2.152 -10.379 1.00 91.69 129 GLN A N 1
ATOM 1058 C CA . GLN A 1 129 ? -2.809 -0.935 -10.227 1.00 91.69 129 GLN A CA 1
ATOM 1059 C C . GLN A 1 129 ? -4.292 -1.253 -9.970 1.00 91.69 129 GLN A C 1
ATOM 1061 O O . GLN A 1 129 ? -4.903 -0.690 -9.059 1.00 91.69 129 GLN A O 1
ATOM 1066 N N . SER A 1 130 ? -4.867 -2.187 -10.733 1.00 91.19 130 SER A N 1
ATOM 1067 C CA . SER A 1 130 ? -6.268 -2.603 -10.595 1.00 91.19 130 SER A CA 1
ATOM 1068 C C . SER A 1 130 ? -6.564 -3.262 -9.249 1.00 91.19 130 SER A C 1
ATOM 1070 O O . SER A 1 130 ? -7.639 -3.055 -8.691 1.00 91.19 130 SER A O 1
ATOM 1072 N N . GLU A 1 131 ? -5.607 -4.004 -8.685 1.00 88.12 131 GLU A N 1
ATOM 1073 C CA . GLU A 1 131 ? -5.762 -4.603 -7.366 1.00 88.12 131 GLU A CA 1
ATOM 1074 C C . GLU A 1 131 ? -5.892 -3.521 -6.287 1.00 88.12 131 GLU A C 1
ATOM 1076 O O . GLU A 1 131 ? -6.827 -3.576 -5.489 1.00 88.12 131 GLU A O 1
ATOM 1081 N N . GLY A 1 132 ? -5.029 -2.498 -6.304 1.00 84.56 132 GLY A N 1
ATOM 1082 C CA . GLY A 1 132 ? -5.123 -1.376 -5.363 1.00 84.56 132 GLY A CA 1
ATOM 1083 C C . GLY A 1 132 ? -6.456 -0.624 -5.456 1.00 84.56 132 GLY A C 1
ATOM 1084 O O . GLY A 1 132 ? -7.034 -0.262 -4.428 1.00 84.56 132 GLY A O 1
ATOM 1085 N N . MET A 1 133 ? -6.977 -0.433 -6.675 1.00 85.25 133 MET A N 1
ATOM 1086 C CA . MET A 1 133 ? -8.289 0.193 -6.899 1.00 85.25 133 MET A CA 1
ATOM 1087 C C . MET A 1 133 ? -9.434 -0.673 -6.367 1.00 85.25 133 MET A C 1
ATOM 1089 O O . MET A 1 133 ? -10.253 -0.189 -5.589 1.00 85.25 133 MET A O 1
ATOM 1093 N N . ARG A 1 134 ? -9.440 -1.969 -6.687 1.00 86.56 134 ARG A N 1
ATOM 1094 C CA . ARG A 1 134 ? -10.478 -2.908 -6.241 1.00 86.56 134 ARG A CA 1
ATOM 1095 C C . ARG A 1 134 ? -10.563 -3.008 -4.718 1.00 86.56 134 ARG A C 1
ATOM 1097 O O . ARG A 1 134 ? -11.652 -3.105 -4.159 1.00 86.56 134 ARG A O 1
ATOM 1104 N N . TRP A 1 135 ? -9.427 -2.981 -4.023 1.00 83.75 135 TRP A N 1
ATOM 1105 C CA . TRP A 1 135 ? -9.437 -2.971 -2.558 1.00 83.75 135 TRP A CA 1
ATOM 1106 C C . TRP A 1 135 ? -9.953 -1.652 -1.990 1.00 83.75 135 TRP A C 1
ATOM 1108 O O . TRP A 1 135 ? -10.632 -1.665 -0.967 1.00 83.75 135 TRP A O 1
ATOM 1118 N N . ALA A 1 136 ? -9.685 -0.527 -2.654 1.00 85.62 136 ALA A N 1
ATOM 1119 C CA . ALA A 1 136 ? -10.265 0.749 -2.256 1.00 85.62 136 ALA A CA 1
ATOM 1120 C C . ALA A 1 136 ? -11.794 0.769 -2.432 1.00 85.62 136 ALA A C 1
ATOM 1122 O O . ALA A 1 136 ? -12.483 1.322 -1.580 1.00 85.62 136 ALA A O 1
ATOM 1123 N N . GLU A 1 137 ? -12.323 0.124 -3.476 1.00 87.44 137 GLU A N 1
ATOM 1124 C CA . GLU A 1 137 ? -13.770 -0.016 -3.704 1.00 87.44 137 GLU A CA 1
ATOM 1125 C C . GLU A 1 137 ? -14.474 -0.800 -2.590 1.00 87.44 137 GLU A C 1
ATOM 1127 O O . GLU A 1 137 ? -15.578 -0.437 -2.199 1.00 87.44 137 GLU A O 1
ATOM 1132 N N . ILE A 1 138 ? -13.836 -1.834 -2.025 1.00 84.94 138 ILE A N 1
ATOM 1133 C CA . ILE A 1 138 ? -14.431 -2.637 -0.936 1.00 84.94 138 ILE A CA 1
ATOM 1134 C C . ILE A 1 138 ? -14.744 -1.789 0.299 1.00 84.94 138 ILE A C 1
ATOM 1136 O O . ILE A 1 138 ? -15.716 -2.057 1.001 1.00 84.94 138 ILE A O 1
ATOM 1140 N N . PHE A 1 139 ? -13.929 -0.772 0.560 1.00 83.50 139 PHE A N 1
ATOM 1141 C CA . PHE A 1 139 ? -14.118 0.134 1.688 1.00 83.50 139 PHE A CA 1
ATOM 1142 C C . PHE A 1 139 ? -14.731 1.477 1.275 1.00 83.50 139 PHE A C 1
ATOM 1144 O O . PHE A 1 139 ? -14.850 2.379 2.110 1.00 83.50 139 PHE A O 1
ATOM 1151 N N . ALA A 1 140 ? -15.130 1.629 0.008 1.00 80.25 140 ALA A N 1
ATOM 1152 C CA . ALA A 1 140 ? -15.758 2.847 -0.475 1.00 80.25 140 ALA A CA 1
ATOM 1153 C C . ALA A 1 140 ? -17.054 3.110 0.309 1.00 80.25 140 ALA A C 1
ATOM 1155 O O . ALA A 1 140 ? -17.927 2.253 0.412 1.00 80.25 140 ALA A O 1
ATOM 1156 N N . GLY A 1 141 ? -17.161 4.305 0.894 1.00 78.75 141 GLY A N 1
ATOM 1157 C CA . GLY A 1 141 ? -18.304 4.706 1.719 1.00 78.75 141 GLY A CA 1
ATOM 1158 C C . GLY A 1 141 ? -18.209 4.331 3.202 1.00 78.75 141 GLY A C 1
ATOM 1159 O O . GLY A 1 141 ? -19.052 4.777 3.980 1.00 78.75 141 GLY A O 1
ATOM 1160 N N . SER A 1 142 ? -17.184 3.585 3.634 1.00 86.56 142 SER A N 1
ATOM 1161 C CA . SER A 1 142 ? -16.944 3.366 5.065 1.00 86.56 142 SER A CA 1
ATOM 1162 C C . SER A 1 142 ? -16.408 4.637 5.727 1.00 86.56 142 SER A C 1
ATOM 1164 O O . SER A 1 142 ? -15.419 5.215 5.278 1.00 86.56 142 SER A O 1
ATOM 1166 N N . LYS A 1 143 ? -17.025 5.046 6.841 1.00 87.06 143 LYS A N 1
ATOM 1167 C CA . LYS A 1 143 ? -16.523 6.143 7.691 1.00 87.06 143 LYS A CA 1
ATOM 1168 C C . LYS A 1 143 ? -15.271 5.750 8.482 1.00 87.06 143 LYS A C 1
ATOM 1170 O O . LYS A 1 143 ? -14.558 6.618 8.970 1.00 87.06 143 LYS A O 1
ATOM 1175 N N . HIS A 1 144 ? -14.993 4.451 8.581 1.00 92.88 144 HIS A N 1
ATOM 1176 C CA . HIS 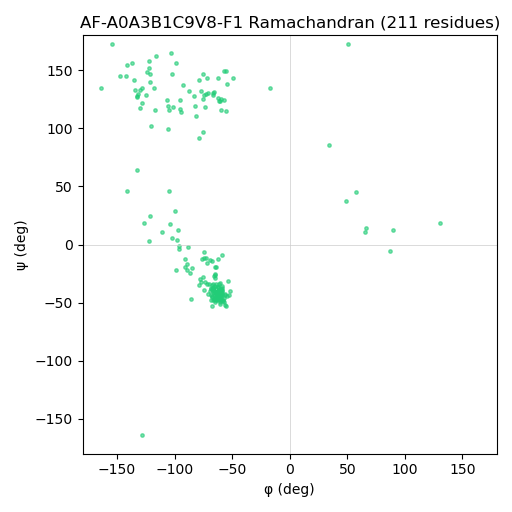A 1 144 ? -13.859 3.886 9.308 1.00 92.88 144 HIS A CA 1
ATOM 1177 C C . HIS A 1 144 ? -12.708 3.530 8.362 1.00 92.88 144 HIS A C 1
ATOM 1179 O O . HIS A 1 144 ? -11.955 2.600 8.625 1.00 92.88 144 HIS A O 1
ATOM 1185 N N . TYR A 1 145 ? -12.575 4.230 7.237 1.00 94.38 145 TYR A N 1
ATOM 1186 C CA . TYR A 1 145 ? -11.576 3.932 6.221 1.00 94.38 145 TYR A CA 1
ATOM 1187 C C . TYR A 1 145 ? -10.793 5.178 5.816 1.00 94.38 145 TYR A C 1
ATOM 1189 O O . TYR A 1 145 ? -11.367 6.221 5.503 1.00 94.38 145 TYR A O 1
ATOM 1197 N N . LEU A 1 146 ? -9.470 5.039 5.761 1.00 94.56 146 LEU A N 1
ATOM 1198 C CA . LEU A 1 146 ? -8.557 6.056 5.259 1.00 94.56 146 LEU A CA 1
ATOM 1199 C C . LEU A 1 146 ? -7.609 5.432 4.239 1.00 94.56 146 LEU A C 1
ATOM 1201 O O . LEU A 1 146 ? -6.795 4.571 4.574 1.00 94.56 146 LEU A O 1
ATOM 1205 N N . LYS A 1 147 ? -7.675 5.909 2.995 1.00 94.06 147 LYS A N 1
ATOM 1206 C CA . LYS A 1 147 ? -6.652 5.622 1.988 1.00 94.06 147 LYS A CA 1
ATOM 1207 C C . LYS A 1 147 ? -5.486 6.590 2.165 1.00 94.06 147 LYS A C 1
ATOM 1209 O O . LYS A 1 147 ? -5.696 7.803 2.147 1.00 94.06 147 LYS A O 1
ATOM 1214 N N . VAL A 1 148 ? -4.275 6.051 2.255 1.00 93.25 148 VAL A N 1
ATOM 1215 C CA . VAL A 1 148 ? -3.030 6.826 2.288 1.00 93.25 148 VAL A CA 1
ATOM 1216 C C . VAL A 1 148 ? -2.119 6.323 1.179 1.00 93.25 148 VAL A C 1
ATOM 1218 O O . VAL A 1 148 ? -1.904 5.115 1.063 1.00 93.25 148 VAL A O 1
ATOM 1221 N N . SER A 1 149 ? -1.597 7.219 0.341 1.00 91.88 149 SER A N 1
ATOM 1222 C CA . SER A 1 149 ? -0.559 6.818 -0.605 1.00 91.88 149 SER A CA 1
ATOM 1223 C C . SER A 1 149 ? 0.787 6.738 0.114 1.00 91.88 149 SER A C 1
ATOM 1225 O O . SER A 1 149 ? 1.102 7.552 0.985 1.00 91.88 149 SER A O 1
ATOM 1227 N N . TYR A 1 150 ? 1.592 5.743 -0.240 1.00 90.50 150 TYR A N 1
ATOM 1228 C CA . TYR A 1 150 ? 2.945 5.598 0.289 1.00 90.50 150 TYR A CA 1
ATOM 1229 C C . TYR A 1 150 ? 3.792 6.836 -0.034 1.00 90.50 150 TYR A C 1
ATOM 1231 O O . TYR A 1 150 ? 4.540 7.324 0.807 1.00 90.50 150 TYR A O 1
ATOM 1239 N N . GLU A 1 151 ? 3.634 7.368 -1.241 1.00 88.62 151 GLU A N 1
ATOM 1240 C CA . GLU A 1 151 ? 4.317 8.560 -1.726 1.00 88.62 151 GLU A CA 1
ATOM 1241 C C . GLU A 1 151 ? 3.961 9.806 -0.894 1.00 88.62 151 GLU A C 1
ATOM 1243 O O . GLU A 1 151 ? 4.865 10.502 -0.426 1.00 88.62 151 GLU A O 1
ATOM 1248 N N . SER A 1 152 ? 2.671 10.051 -0.622 1.00 89.62 152 SER A N 1
ATOM 1249 C CA . SER A 1 152 ? 2.258 11.160 0.250 1.00 89.62 152 SER A CA 1
ATOM 1250 C C . SER A 1 152 ? 2.777 10.968 1.668 1.00 89.62 152 SER A C 1
ATOM 1252 O O . SER A 1 152 ? 3.319 11.913 2.236 1.00 89.62 152 SER A O 1
ATOM 1254 N N . PHE A 1 153 ? 2.710 9.747 2.209 1.00 90.38 153 PHE A N 1
ATOM 1255 C CA . PHE A 1 153 ? 3.236 9.450 3.541 1.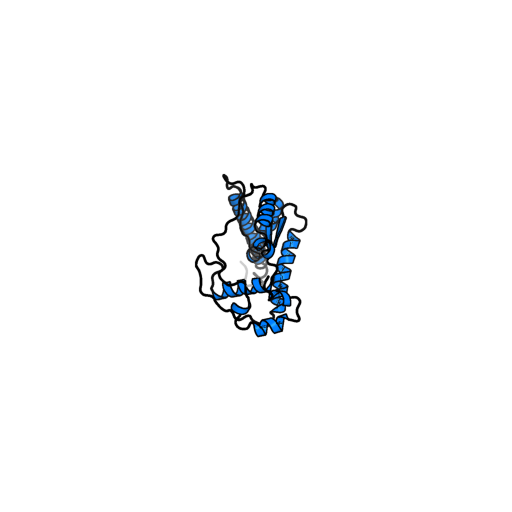00 90.38 153 PHE A CA 1
ATOM 1256 C C . PHE A 1 153 ? 4.733 9.758 3.665 1.00 90.38 153 PHE A C 1
ATOM 1258 O O . PHE A 1 153 ? 5.157 10.289 4.685 1.00 90.38 153 PHE A O 1
ATOM 1265 N N . LEU A 1 154 ? 5.537 9.484 2.634 1.00 86.75 154 LEU A N 1
ATOM 1266 C CA . LEU A 1 154 ? 6.959 9.839 2.652 1.00 86.75 154 LEU A CA 1
ATOM 1267 C C . LEU A 1 154 ? 7.193 11.350 2.546 1.00 86.75 154 LEU A C 1
ATOM 1269 O O . LEU A 1 154 ? 8.039 11.885 3.256 1.00 86.75 154 LEU A O 1
ATOM 1273 N N . SER A 1 155 ? 6.453 12.039 1.675 1.00 87.56 155 SER A N 1
ATOM 1274 C CA . SER A 1 155 ? 6.636 13.483 1.457 1.00 87.56 155 SER A CA 1
ATOM 1275 C C . SER A 1 155 ? 6.070 14.361 2.582 1.00 87.56 155 SER A C 1
ATOM 1277 O O . SER A 1 155 ? 6.534 15.478 2.794 1.00 87.56 155 SER A O 1
ATOM 1279 N N . GLN A 1 156 ? 5.046 13.876 3.288 1.00 90.81 156 GLN A N 1
ATOM 1280 C CA . GLN A 1 156 ? 4.217 14.644 4.222 1.00 90.81 156 GLN A CA 1
ATOM 1281 C C . GLN A 1 156 ? 3.866 13.798 5.456 1.00 90.81 156 GLN A C 1
ATOM 1283 O O . GLN A 1 156 ? 2.717 13.752 5.898 1.00 90.81 156 GLN A O 1
ATOM 1288 N N . MET A 1 157 ? 4.869 13.116 6.016 1.00 90.31 157 MET A N 1
ATOM 1289 C CA . MET A 1 157 ? 4.688 12.125 7.083 1.00 90.31 157 MET A CA 1
ATOM 1290 C C . MET A 1 157 ? 3.888 12.649 8.278 1.00 90.31 157 MET A C 1
ATOM 1292 O O . MET A 1 157 ? 3.000 11.953 8.754 1.00 90.31 157 MET A O 1
ATOM 1296 N N . ASP A 1 158 ? 4.155 13.875 8.740 1.00 91.75 158 ASP A N 1
ATOM 1297 C CA . ASP A 1 158 ? 3.431 14.462 9.876 1.00 91.75 158 ASP A CA 1
ATOM 1298 C C . ASP A 1 158 ? 1.930 14.629 9.593 1.00 91.75 158 ASP A C 1
ATOM 1300 O O . ASP A 1 158 ? 1.086 14.286 10.421 1.00 91.75 158 ASP A O 1
ATOM 1304 N N . VAL A 1 159 ? 1.590 15.105 8.391 1.00 93.69 159 VAL A N 1
ATOM 1305 C CA . VAL A 1 159 ? 0.203 15.334 7.966 1.00 93.69 159 VAL A CA 1
ATOM 1306 C C . VAL A 1 159 ? -0.547 14.008 7.880 1.00 93.69 159 VAL A C 1
ATOM 1308 O O . VAL A 1 159 ? -1.638 13.872 8.436 1.00 93.69 159 VAL A O 1
ATOM 1311 N N . GLU A 1 160 ? 0.048 13.007 7.231 1.00 94.56 160 GLU A N 1
ATOM 1312 C CA . GLU A 1 160 ? -0.572 11.688 7.099 1.00 94.56 160 GLU A CA 1
ATOM 1313 C C . GLU A 1 160 ? -0.656 10.953 8.444 1.00 94.56 160 GLU A C 1
ATOM 1315 O O . GLU A 1 160 ? -1.683 10.338 8.733 1.00 94.56 160 GLU A O 1
ATOM 1320 N N . ALA A 1 161 ? 0.353 11.079 9.313 1.00 94.00 161 ALA A N 1
ATOM 1321 C CA . ALA A 1 161 ? 0.326 10.522 10.666 1.00 94.00 161 ALA A CA 1
ATOM 1322 C C . ALA A 1 161 ? -0.832 11.098 11.494 1.00 94.00 161 ALA A C 1
ATOM 1324 O O . ALA A 1 161 ? -1.583 10.339 12.108 1.00 94.00 161 ALA A O 1
ATOM 1325 N N . ARG A 1 162 ? -1.047 12.421 11.450 1.00 95.44 162 ARG A N 1
ATOM 1326 C CA . ARG A 1 162 ? -2.191 13.069 12.118 1.00 95.44 162 ARG A CA 1
ATOM 1327 C C . ARG A 1 162 ? -3.526 12.546 11.604 1.00 95.44 162 ARG A C 1
ATOM 1329 O O . ARG A 1 162 ? -4.408 12.258 12.406 1.00 95.44 162 ARG A O 1
ATOM 1336 N N . ARG A 1 163 ? -3.679 12.383 10.286 1.00 95.75 163 ARG A N 1
ATOM 1337 C CA . ARG A 1 163 ? -4.907 11.827 9.686 1.00 95.75 163 ARG A CA 1
ATOM 1338 C C . ARG A 1 163 ? -5.153 10.385 10.128 1.00 95.75 163 ARG A C 1
ATOM 1340 O O . ARG A 1 163 ? -6.287 10.035 10.446 1.00 95.75 163 ARG A O 1
ATOM 1347 N N . MET A 1 164 ? -4.104 9.562 10.170 1.00 95.50 164 MET A N 1
ATOM 1348 C CA . MET A 1 164 ? -4.183 8.183 10.660 1.00 95.50 164 MET A CA 1
ATOM 1349 C C . MET A 1 164 ? -4.577 8.130 12.139 1.00 95.50 164 MET A C 1
ATOM 1351 O O . MET A 1 164 ? -5.479 7.380 12.494 1.00 95.50 164 MET A O 1
ATOM 1355 N N . MET A 1 165 ? -3.948 8.938 12.993 1.00 95.31 165 MET A N 1
ATOM 1356 C CA . MET A 1 165 ? -4.244 8.977 14.432 1.00 95.31 165 MET A CA 1
ATOM 1357 C C . MET A 1 165 ? -5.647 9.510 14.717 1.00 95.31 165 MET A C 1
ATOM 1359 O O . MET A 1 165 ? -6.359 8.931 15.529 1.00 95.31 165 MET A O 1
ATOM 1363 N N . ALA A 1 166 ? -6.091 10.526 13.972 1.00 95.44 166 ALA A N 1
ATOM 1364 C CA . ALA A 1 166 ? -7.461 11.024 14.042 1.00 95.44 166 ALA A CA 1
ATOM 1365 C C . ALA A 1 166 ? -8.489 9.961 13.622 1.00 95.44 166 ALA A C 1
ATOM 1367 O O . ALA A 1 166 ? -9.527 9.832 14.263 1.00 95.44 166 ALA A O 1
ATOM 1368 N N . LEU A 1 167 ? -8.206 9.163 12.580 1.00 95.88 167 LEU A N 1
ATOM 1369 C CA . LEU A 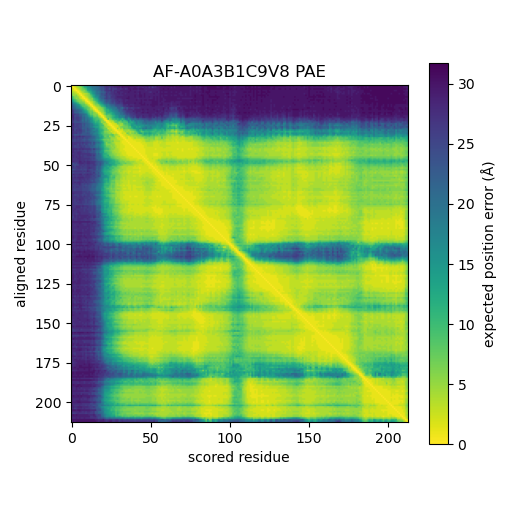1 167 ? -9.059 8.021 12.237 1.00 95.88 167 LEU A CA 1
ATOM 1370 C C . LEU A 1 167 ? -9.118 7.029 13.402 1.00 95.88 167 LEU A C 1
ATOM 1372 O O . LEU A 1 167 ? -10.206 6.571 13.744 1.00 95.88 167 LEU A O 1
ATOM 1376 N N . LEU A 1 168 ? -7.955 6.688 13.966 1.00 94.88 168 LEU A N 1
ATOM 1377 C CA . LEU A 1 168 ? -7.788 5.723 15.055 1.00 94.88 168 LEU A CA 1
ATOM 1378 C C . LEU A 1 168 ? -8.340 6.198 16.401 1.00 94.88 168 LEU A C 1
ATOM 1380 O O . LEU A 1 168 ? -8.533 5.351 17.267 1.00 94.88 168 LEU A O 1
ATOM 1384 N N . ASP A 1 169 ? -8.651 7.489 16.536 1.00 94.31 169 ASP A N 1
ATOM 1385 C CA . ASP A 1 169 ? -9.090 8.122 17.783 1.00 94.31 169 ASP A CA 1
ATOM 1386 C C . ASP A 1 169 ? -8.058 7.950 18.911 1.00 94.31 169 ASP A C 1
ATOM 1388 O O . ASP A 1 169 ? -8.370 7.565 20.035 1.00 94.31 169 ASP A O 1
ATOM 1392 N N . VAL A 1 170 ? -6.786 8.179 18.568 1.00 94.69 170 VAL A N 1
ATOM 1393 C CA . VAL A 1 170 ? -5.652 8.130 19.500 1.00 94.69 170 VAL A CA 1
ATOM 1394 C C . VAL A 1 170 ? -4.914 9.459 19.515 1.00 94.69 170 VAL A C 1
ATOM 1396 O O . VAL A 1 170 ? -4.962 10.224 18.546 1.00 94.69 170 VAL A O 1
ATOM 1399 N N . ASP A 1 171 ? -4.191 9.713 20.602 1.00 93.75 171 ASP A N 1
ATOM 1400 C CA . ASP A 1 171 ? -3.391 10.924 20.726 1.00 93.75 171 ASP A CA 1
ATOM 1401 C C . ASP A 1 171 ? -2.298 10.972 19.659 1.00 93.75 171 ASP A C 1
ATOM 1403 O O . ASP A 1 171 ? -1.683 9.962 19.298 1.00 93.75 171 ASP A O 1
ATOM 1407 N N . TYR A 1 172 ? -2.036 12.177 19.154 1.00 93.62 172 TYR A N 1
ATOM 1408 C CA . TYR A 1 172 ? -0.959 12.355 18.199 1.00 93.62 172 TYR A CA 1
ATOM 1409 C C . TYR A 1 172 ? 0.399 12.107 18.864 1.00 93.62 172 TYR A C 1
ATOM 1411 O O . TYR A 1 172 ? 0.744 12.742 19.862 1.00 93.62 172 TYR A O 1
ATOM 1419 N N . ALA A 1 173 ? 1.205 11.255 18.238 1.00 88.88 173 ALA A N 1
ATOM 1420 C CA . ALA A 1 173 ? 2.607 11.058 18.566 1.00 88.88 173 ALA A CA 1
ATOM 1421 C C . ALA A 1 173 ? 3.444 11.023 17.275 1.00 88.88 173 ALA A C 1
ATOM 1423 O O . ALA A 1 173 ? 3.015 10.434 16.282 1.00 88.88 173 ALA A O 1
ATOM 1424 N N . PRO A 1 174 ? 4.651 11.607 17.251 1.00 87.19 174 PRO A N 1
ATOM 1425 C CA . PRO A 1 174 ? 5.537 11.478 16.101 1.00 87.19 174 PRO A CA 1
ATOM 1426 C C . PRO A 1 174 ? 5.837 10.005 15.788 1.00 87.19 174 PRO A C 1
ATOM 1428 O O . PRO A 1 174 ? 6.315 9.259 16.644 1.00 87.19 174 PRO A O 1
ATOM 1431 N N . LEU A 1 175 ? 5.568 9.580 14.550 1.00 86.31 175 LEU A N 1
ATOM 1432 C CA . LEU A 1 175 ? 5.887 8.228 14.097 1.00 86.31 175 LEU A CA 1
ATOM 1433 C C . LEU A 1 175 ? 7.384 8.112 13.802 1.00 86.31 175 LEU A C 1
ATOM 1435 O O . LEU A 1 175 ? 7.954 8.932 13.084 1.00 86.31 175 LEU A O 1
ATOM 1439 N N . THR A 1 176 ? 8.010 7.054 14.312 1.00 81.88 176 THR A N 1
ATOM 1440 C CA . THR A 1 176 ? 9.381 6.670 13.959 1.00 81.88 176 THR A CA 1
ATOM 1441 C C . THR A 1 176 ? 9.383 5.258 13.382 1.00 81.88 176 THR A C 1
ATOM 1443 O O . THR A 1 176 ? 8.564 4.418 13.754 1.00 81.88 176 THR A O 1
ATOM 1446 N N . SER A 1 177 ? 10.280 4.991 12.432 1.00 73.31 177 SER A N 1
ATOM 1447 C CA . SER A 1 177 ? 10.454 3.663 11.845 1.00 73.31 177 SER A CA 1
ATOM 1448 C C . SER A 1 177 ? 11.928 3.280 11.911 1.00 73.31 177 SER A C 1
ATOM 1450 O O . SER A 1 177 ? 12.748 3.981 11.317 1.00 73.31 177 SER A O 1
ATOM 1452 N N . PRO A 1 178 ? 12.285 2.162 12.565 1.00 68.38 178 PRO A N 1
ATOM 1453 C CA . PRO A 1 178 ? 13.645 1.637 12.507 1.00 68.38 178 PRO A CA 1
ATOM 1454 C C . PRO A 1 178 ? 13.949 0.971 11.153 1.00 68.38 178 PRO A C 1
ATOM 1456 O O . PRO A 1 178 ? 15.097 0.639 10.876 1.00 68.38 178 PRO A O 1
ATOM 1459 N N . LEU A 1 179 ? 12.932 0.740 10.311 1.00 62.06 179 LEU A N 1
ATOM 1460 C CA . LEU A 1 179 ? 13.099 0.068 9.026 1.00 62.06 179 LEU A CA 1
ATOM 1461 C C . LEU A 1 179 ? 13.775 0.998 8.019 1.00 62.06 179 LEU A C 1
ATOM 1463 O O . LEU A 1 179 ? 13.216 2.027 7.635 1.00 62.06 179 LEU A O 1
ATOM 1467 N N . VAL A 1 180 ? 14.951 0.580 7.555 1.00 59.19 180 VAL A N 1
ATOM 1468 C CA . VAL A 1 180 ? 15.693 1.228 6.473 1.00 59.19 180 VAL A CA 1
ATOM 1469 C C . VAL A 1 180 ? 15.317 0.568 5.152 1.00 59.19 180 VAL A C 1
ATOM 1471 O O . VAL A 1 180 ? 15.196 -0.655 5.044 1.00 59.19 180 VAL A O 1
ATOM 1474 N N . LYS A 1 181 ? 15.112 1.382 4.118 1.00 63.72 181 LYS A N 1
ATOM 1475 C CA . LYS A 1 181 ? 14.824 0.874 2.780 1.00 63.72 181 LYS A CA 1
ATOM 1476 C C . LYS A 1 181 ? 16.044 0.136 2.231 1.00 63.72 181 LYS A C 1
ATOM 1478 O O . LYS A 1 181 ? 17.147 0.666 2.244 1.00 63.72 181 LYS A O 1
ATOM 1483 N N . VAL A 1 182 ? 15.831 -1.080 1.731 1.00 54.88 182 VAL A N 1
ATOM 1484 C CA . VAL A 1 182 ? 16.940 -1.964 1.341 1.00 54.88 182 VAL A CA 1
ATOM 1485 C C . VAL A 1 182 ? 17.557 -1.597 -0.017 1.00 54.88 182 VAL A C 1
ATOM 1487 O O . VAL A 1 182 ? 18.745 -1.808 -0.209 1.00 54.88 182 VAL A O 1
ATOM 1490 N N . ASN A 1 183 ? 16.783 -1.028 -0.946 1.00 58.62 183 ASN A N 1
ATOM 1491 C CA . ASN A 1 183 ? 17.279 -0.570 -2.250 1.00 58.62 183 ASN A CA 1
ATOM 1492 C C . ASN A 1 183 ? 16.991 0.926 -2.446 1.00 58.62 183 ASN A C 1
ATOM 1494 O O . ASN A 1 183 ? 16.009 1.454 -1.910 1.00 58.62 183 ASN A O 1
ATOM 1498 N N . THR A 1 184 ? 17.833 1.584 -3.247 1.00 62.97 184 THR A N 1
ATOM 1499 C CA . THR A 1 184 ? 17.651 2.976 -3.676 1.00 62.97 184 THR A CA 1
ATOM 1500 C C . THR A 1 184 ? 16.309 3.163 -4.379 1.00 62.97 184 THR A C 1
ATOM 1502 O O . THR A 1 184 ? 15.789 2.249 -5.017 1.00 62.97 184 THR A O 1
ATOM 1505 N N . ASP A 1 185 ? 15.732 4.359 -4.267 1.00 70.12 185 ASP A N 1
ATOM 1506 C CA . ASP A 1 185 ? 14.466 4.688 -4.933 1.00 70.12 185 ASP A CA 1
ATOM 1507 C C . ASP A 1 185 ? 14.580 4.868 -6.450 1.00 70.12 185 ASP A C 1
ATOM 1509 O O . ASP A 1 185 ? 13.543 4.918 -7.116 1.00 70.12 185 ASP A O 1
ATOM 1513 N N . ASP A 1 186 ? 15.813 4.946 -6.953 1.00 81.94 186 ASP A N 1
ATOM 1514 C CA . ASP A 1 186 ? 16.179 5.117 -8.355 1.00 81.94 186 ASP A CA 1
ATOM 1515 C C . ASP A 1 186 ? 16.127 3.763 -9.098 1.00 81.94 186 ASP A C 1
ATOM 1517 O O . ASP A 1 186 ? 16.953 2.867 -8.842 1.00 81.94 186 ASP A O 1
ATOM 1521 N N . PRO A 1 187 ? 15.163 3.573 -10.021 1.00 83.81 187 PRO A N 1
ATOM 1522 C CA . PRO A 1 187 ? 15.065 2.350 -10.801 1.00 83.81 187 PRO A CA 1
ATOM 1523 C C . PRO A 1 187 ? 16.244 2.139 -11.755 1.00 83.81 187 PRO A C 1
ATOM 1525 O O . PRO A 1 187 ? 16.575 0.987 -12.027 1.00 83.81 187 PRO A O 1
ATOM 1528 N N . SER A 1 188 ? 16.910 3.204 -12.215 1.00 83.62 188 SER A N 1
ATOM 1529 C CA . SER A 1 188 ? 18.041 3.102 -13.150 1.00 83.62 188 SER A CA 1
ATOM 1530 C C . SER A 1 188 ? 19.249 2.388 -12.538 1.00 83.62 188 SER A C 1
ATOM 1532 O O . SER A 1 188 ? 20.015 1.736 -13.241 1.00 83.62 188 SER A O 1
ATOM 1534 N N . ARG A 1 189 ? 19.380 2.438 -11.207 1.00 84.06 189 ARG A N 1
ATOM 1535 C CA . ARG A 1 189 ? 20.434 1.741 -10.452 1.00 84.06 189 ARG A CA 1
ATOM 1536 C C . ARG A 1 189 ? 20.047 0.324 -10.043 1.00 84.06 189 ARG A C 1
ATOM 1538 O O . ARG A 1 189 ? 20.919 -0.499 -9.780 1.00 84.06 189 ARG A O 1
ATOM 1545 N N . THR A 1 190 ? 18.745 0.046 -9.981 1.00 85.81 190 THR A N 1
ATOM 1546 C CA . THR A 1 190 ? 18.195 -1.211 -9.449 1.00 85.81 190 THR A CA 1
ATOM 1547 C C . THR A 1 190 ? 17.838 -2.209 -10.556 1.00 85.81 190 THR A C 1
ATOM 1549 O O . THR A 1 190 ? 17.754 -3.406 -10.293 1.00 85.81 190 THR A O 1
ATOM 1552 N N . VAL A 1 191 ? 17.614 -1.746 -11.787 1.00 91.81 191 VAL A N 1
ATOM 1553 C CA . VAL A 1 191 ? 17.151 -2.578 -12.905 1.00 91.81 191 VAL A CA 1
ATOM 1554 C C . VAL A 1 191 ? 18.289 -2.834 -13.887 1.00 91.81 191 VAL A C 1
ATOM 1556 O O . VAL A 1 191 ? 18.798 -1.900 -14.495 1.00 91.81 191 VAL A O 1
ATOM 1559 N N . GLU A 1 192 ? 18.651 -4.103 -14.086 1.00 93.44 192 GLU A N 1
ATOM 1560 C CA . GLU A 1 192 ? 19.758 -4.490 -14.981 1.00 93.44 192 GLU A CA 1
ATOM 1561 C C . GLU A 1 192 ? 19.486 -4.119 -16.445 1.00 93.44 192 GLU A C 1
ATOM 1563 O O . GLU A 1 192 ? 20.370 -3.651 -17.153 1.00 93.44 192 GLU A O 1
ATOM 1568 N N . ASN A 1 193 ? 18.249 -4.313 -16.907 1.00 95.12 193 ASN A N 1
ATOM 1569 C CA . ASN A 1 193 ? 17.801 -4.004 -18.265 1.00 95.12 193 ASN A CA 1
ATOM 1570 C C . ASN A 1 193 ? 16.940 -2.733 -18.313 1.00 95.12 193 ASN A C 1
ATOM 1572 O O . ASN A 1 193 ? 15.867 -2.720 -18.920 1.00 95.12 193 ASN A O 1
ATOM 1576 N N . TYR A 1 194 ? 17.387 -1.671 -17.634 1.00 94.88 194 TYR A N 1
ATOM 1577 C CA . TYR A 1 194 ? 16.612 -0.437 -17.479 1.00 94.88 194 TYR A CA 1
ATOM 1578 C C . TYR A 1 194 ? 16.195 0.188 -18.815 1.00 94.88 194 TYR A C 1
ATOM 1580 O O . TYR A 1 194 ? 15.041 0.585 -18.955 1.00 94.88 194 TYR A O 1
ATOM 1588 N N . ASP A 1 195 ? 17.089 0.233 -19.807 1.00 95.44 195 ASP A N 1
ATOM 1589 C CA . ASP A 1 195 ? 16.775 0.802 -21.123 1.00 95.44 195 ASP A CA 1
ATOM 1590 C C . ASP A 1 195 ? 15.657 0.025 -21.837 1.00 95.44 195 ASP A C 1
ATOM 1592 O O . ASP A 1 195 ? 14.713 0.637 -22.332 1.00 95.44 195 ASP A O 1
ATOM 1596 N N . GLU A 1 196 ? 15.689 -1.314 -21.803 1.00 96.50 196 GLU A N 1
ATOM 1597 C CA . GLU A 1 196 ? 14.623 -2.158 -22.369 1.00 96.50 196 GLU A CA 1
ATOM 1598 C C . GLU A 1 196 ? 13.272 -1.881 -21.685 1.00 96.50 196 GLU A C 1
ATOM 1600 O O . GLU A 1 196 ? 12.233 -1.765 -22.341 1.00 96.50 196 GLU A O 1
ATOM 1605 N N . VAL A 1 197 ? 13.281 -1.747 -20.353 1.00 96.62 197 VAL A N 1
ATOM 1606 C CA . VAL A 1 197 ? 12.083 -1.421 -19.566 1.00 96.62 197 VAL A CA 1
ATOM 1607 C C . VAL A 1 197 ? 11.568 -0.026 -19.905 1.00 96.62 197 VAL A C 1
ATOM 1609 O O . VAL A 1 197 ? 10.364 0.150 -20.104 1.00 96.62 197 VAL A O 1
ATOM 1612 N N . ARG A 1 198 ? 12.458 0.967 -19.980 1.00 96.19 198 ARG A N 1
ATOM 1613 C CA . ARG A 1 198 ? 12.111 2.342 -20.344 1.00 96.19 198 ARG A CA 1
ATOM 1614 C C . ARG A 1 198 ? 11.431 2.380 -21.699 1.00 96.19 198 ARG A C 1
ATOM 1616 O O . ARG A 1 198 ? 10.353 2.961 -21.815 1.00 96.19 198 ARG A O 1
ATOM 1623 N N . ASP A 1 199 ? 12.024 1.731 -22.688 1.00 96.12 199 ASP A N 1
ATOM 1624 C CA . ASP A 1 199 ? 11.516 1.740 -24.054 1.00 96.12 199 ASP A CA 1
ATOM 1625 C C . ASP A 1 199 ? 10.169 1.001 -24.148 1.00 96.12 199 ASP A C 1
ATOM 1627 O O . ASP A 1 199 ? 9.247 1.479 -24.815 1.00 96.12 199 ASP A O 1
ATOM 1631 N N . CYS A 1 200 ? 10.003 -0.099 -23.401 1.00 95.88 200 CYS A N 1
ATOM 1632 C CA . CYS A 1 200 ? 8.729 -0.810 -23.269 1.00 95.88 200 CYS A CA 1
ATOM 1633 C C . CYS A 1 200 ? 7.627 0.071 -22.651 1.00 95.88 200 CYS A C 1
ATOM 1635 O O . CYS A 1 200 ? 6.496 0.094 -23.142 1.00 95.88 200 CYS A O 1
ATOM 1637 N N . LEU A 1 201 ? 7.939 0.822 -21.589 1.00 96.38 201 LEU A N 1
ATOM 1638 C CA . LEU A 1 201 ? 6.944 1.608 -20.853 1.00 96.38 201 LEU A CA 1
ATOM 1639 C C . LEU A 1 201 ? 6.672 2.991 -21.451 1.00 96.38 201 LEU A C 1
ATOM 1641 O O . LEU A 1 201 ? 5.597 3.536 -21.187 1.00 96.38 201 LEU A O 1
ATOM 1645 N N . ALA A 1 202 ? 7.576 3.540 -22.269 1.00 95.19 202 ALA A N 1
ATOM 1646 C CA . ALA A 1 202 ? 7.513 4.908 -22.795 1.00 95.19 202 ALA A CA 1
ATOM 1647 C C . ALA A 1 202 ? 6.194 5.252 -23.509 1.00 95.19 202 ALA A C 1
ATOM 1649 O O . ALA A 1 202 ? 5.749 6.397 -23.468 1.00 95.19 202 ALA A O 1
ATOM 1650 N N . ARG A 1 203 ? 5.549 4.268 -24.149 1.00 91.88 203 ARG A N 1
ATOM 1651 C CA . ARG A 1 203 ? 4.277 4.441 -24.881 1.00 91.88 203 ARG A CA 1
ATOM 1652 C C . ARG A 1 203 ? 3.061 3.897 -24.132 1.00 91.88 203 ARG A C 1
ATOM 1654 O O . ARG A 1 203 ? 2.017 3.659 -24.732 1.00 91.88 203 ARG A O 1
ATOM 1661 N N . THR A 1 204 ? 3.193 3.680 -22.829 1.00 95.31 204 THR A N 1
ATOM 1662 C CA . THR A 1 204 ? 2.126 3.149 -21.976 1.00 95.31 204 THR A CA 1
ATOM 1663 C C . THR A 1 204 ? 1.717 4.179 -20.922 1.00 95.31 204 THR A C 1
ATOM 1665 O O . THR A 1 204 ? 2.506 5.068 -20.589 1.00 95.31 204 THR A O 1
ATOM 1668 N N . PRO A 1 205 ? 0.538 4.027 -20.293 1.00 95.25 205 PRO A N 1
ATOM 1669 C CA . PRO A 1 205 ? 0.156 4.834 -19.132 1.00 95.25 205 PRO A CA 1
ATOM 1670 C C . PRO A 1 205 ? 1.110 4.715 -17.932 1.00 95.25 205 PRO A C 1
ATOM 1672 O O . PRO A 1 205 ? 0.964 5.463 -16.970 1.00 95.25 205 PRO A O 1
ATOM 1675 N N . PHE A 1 206 ? 2.071 3.784 -17.959 1.00 95.94 206 PHE A N 1
ATOM 1676 C CA . PHE A 1 206 ? 3.040 3.555 -16.889 1.00 95.94 206 PHE A CA 1
ATOM 1677 C C . PHE A 1 206 ? 4.394 4.235 -17.125 1.00 95.94 206 PHE A C 1
ATOM 1679 O O . PHE A 1 206 ? 5.279 4.074 -16.289 1.00 95.94 206 PHE A O 1
ATOM 1686 N N . ALA A 1 207 ? 4.574 5.020 -18.196 1.00 94.69 207 ALA A N 1
ATOM 1687 C CA . ALA A 1 207 ? 5.835 5.724 -18.469 1.00 94.69 207 ALA A CA 1
ATOM 1688 C C . ALA A 1 207 ? 6.325 6.558 -17.265 1.00 94.69 207 ALA A C 1
ATOM 1690 O O . ALA A 1 207 ? 7.501 6.535 -16.910 1.00 94.69 207 ALA A O 1
ATOM 1691 N N . TRP A 1 208 ? 5.400 7.229 -16.572 1.00 93.06 208 TRP A N 1
ATOM 1692 C CA . TRP A 1 208 ? 5.698 8.042 -15.389 1.00 93.06 208 TRP A CA 1
ATOM 1693 C C . TRP A 1 208 ? 6.230 7.231 -14.197 1.00 93.06 208 TRP A C 1
ATOM 1695 O O . TRP A 1 208 ? 6.848 7.805 -13.305 1.00 93.06 208 TRP A O 1
ATOM 1705 N N . CYS A 1 209 ? 6.014 5.910 -14.153 1.00 91.81 209 CYS A N 1
ATOM 1706 C CA . CYS A 1 209 ? 6.463 5.066 -13.044 1.00 91.81 209 CYS A CA 1
ATOM 1707 C C . CYS A 1 209 ? 7.996 4.947 -12.962 1.00 91.81 209 CYS A C 1
ATOM 1709 O O . CYS A 1 209 ? 8.512 4.495 -11.937 1.00 91.81 209 CYS A O 1
ATOM 1711 N N . LEU A 1 210 ? 8.712 5.340 -14.018 1.00 91.00 210 LEU A N 1
ATOM 1712 C CA . LEU A 1 210 ? 10.174 5.369 -14.058 1.00 91.00 210 LEU A CA 1
ATOM 1713 C C . LEU A 1 210 ? 10.765 6.714 -13.621 1.00 91.00 210 LEU A C 1
ATOM 1715 O O . LEU A 1 210 ? 11.966 6.787 -13.387 1.00 91.00 210 LEU A O 1
ATOM 1719 N N . ALA A 1 211 ? 9.948 7.764 -13.498 1.00 83.06 211 ALA A N 1
ATOM 1720 C CA . ALA A 1 211 ? 10.419 9.060 -13.030 1.00 83.06 211 ALA A CA 1
ATOM 1721 C C . ALA A 1 211 ? 10.728 9.025 -11.524 1.00 83.06 211 ALA A C 1
ATOM 1723 O O . ALA A 1 211 ? 10.012 8.392 -10.738 1.00 83.06 211 ALA A O 1
ATOM 1724 N N . GLU A 1 212 ? 11.774 9.745 -11.118 1.00 61.94 212 GLU A N 1
ATOM 1725 C CA . GLU A 1 212 ? 12.010 10.058 -9.712 1.00 61.94 212 GLU A CA 1
ATOM 1726 C C . GLU A 1 212 ? 10.958 11.075 -9.241 1.00 61.94 212 GLU A C 1
ATOM 1728 O O . GLU A 1 212 ? 10.689 12.071 -9.914 1.00 61.94 212 GLU A O 1
ATOM 1733 N N . LYS A 1 213 ? 10.324 10.783 -8.104 1.00 53.03 213 LYS A N 1
ATOM 1734 C CA . LYS A 1 213 ? 9.510 11.723 -7.330 1.00 53.03 213 LYS A CA 1
ATOM 1735 C C . LYS A 1 213 ? 10.142 11.851 -5.960 1.00 53.03 213 LYS A C 1
ATOM 1737 O O . LYS A 1 213 ? 10.519 10.777 -5.427 1.00 53.03 213 LYS A O 1
#

Mean predicted aligned error: 10.57 Å

Organism: NCBI:txid652676

Radius of gyration: 26.56 Å; Cα contacts (8 Å, |Δi|>4): 154; chains: 1; bounding box: 63×97×53 Å

Foldseek 3Di:
DDDDDDDDDPDDDDDPPPPPPPVVVVVVVLVVLLVVVLVVVVVQQVDDDDLDTDDDDDPVNCVVNVSVLVVCVVVVPADEAEAAQLLVVVVLLVQVCVVVVHNADLDQDPQAADADDLVCPQVSSVVSNVSSVVVCVSCPPRPRYDYDYPVCCVVPVQVVQVVSCVSSVHDRDDDDDSGDDRYDPQNVSRYPPVVSVLVSPVPDPNNCSNDDD

Nearest PDB structures (foldseek):
  6xkg-assembly2_A  TM=5.794E-01  e=8.090E-01  Homo sapiens
  1t8t-assembly1_A  TM=5.999E-01  e=1.415E+00  Homo sapiens
  1vkj-assembly1_B  TM=5.616E-01  e=1.673E+00  Mus musculus
  1zrh-assembly1_A  TM=5.402E-01  e=3.459E+00  Homo sapiens
  3ew3-assembly1_A  TM=1.825E-01  e=3.658E+00  Homo sapiens

Sequence (213 aa):
MRIPKGKVDVGDSGYFTSMQSSSWRKIGHYLWRGVLVRRHLDELYATTGCQAVGFKFMYNHLRRFPMVLPYLNRHEVRVIHVVRENAFKTLLSQLVAEARGLYHSDRPTEMMQIRVPIEGLTDKLQRIQSEGMRWAEIFAGSKHYLKVSYESFLSQMDVEARRMMALLDVDYAPLTSPLVKVNTDDPSRTVENYDEVRDCLARTPFAWCLAEK

Solvent-accessible surface area (backbone atoms only — not comparable to full-atom values): 13515 Å² total; per-residue (Å²): 139,86,86,82,92,80,89,80,81,96,72,88,86,84,90,84,85,74,82,72,65,63,61,54,50,53,51,50,52,53,52,51,49,44,50,52,53,48,50,51,49,53,57,55,69,65,62,77,96,64,90,74,81,87,81,91,84,53,71,71,53,39,74,75,43,58,64,52,55,64,48,37,63,75,67,64,48,69,41,81,46,78,39,68,82,45,32,53,58,51,50,50,54,49,53,52,20,63,76,66,76,45,87,78,57,96,59,97,52,82,82,68,64,40,78,72,70,70,79,64,37,68,60,53,35,49,49,53,47,50,49,58,51,55,58,50,57,75,49,60,90,47,91,44,53,44,82,42,44,48,64,54,38,70,77,39,41,70,62,46,50,48,54,52,25,60,69,65,72,43,82,86,67,91,86,83,72,93,74,60,78,66,63,75,91,52,55,77,77,36,29,70,51,37,68,64,50,48,64,66,28,62,87,42,99,56,36,70,47,73,57,89,129

Secondary structure (DSSP, 8-state):
-------------SSSSSSSHHHHHHHHHHHHHHHHHHHHHHHHHT--SSS-------HHHHHH-TTHHHHHHHTT--EEEEE-S-HHHHHHHHHHHHHHT-S--SS------BPPP-TTHHHHHHHHHHHHHHHHHHTTT-TTEEEEEHHHHHHSHHHHHHHHHHHHT---------PPPSS-S-HHHHBTTHHHHHHHHTTSTTGGGGS--